Protein AF-0000000072277712 (afdb_homodimer)

Foldseek 3Di:
DQDFWKKKFQFDQVDDQVLVQVLLVVPAAWDGKAFDAQPVPRTGQRMITTHGPDSVCRVVSQVCQAPDFCCVRNVDPNRGNDRTMHMDTDDPLVVLVVSLVRTDYPDPVSSVVSVVVNVVVVVVVVVVVVVVVVVVVVVVPVPPPDPPPDPPPPPPDPDDDDDDDDDDDDDDDDDDYDDDDDDDDDD/DDDFWKKKFQFDQVDDQVLVQVLLVVPAAWDGKAFDAQPPPRTGFRMITTHGPDSVCRVVSQCCQAPPFCCVRNVDPNRGNDRTMHMDTDDPLVVLVVSLVRTDYPDPVSSVVSVVVNVVVVVVVVVVVVVVVVVVVVVVVVPPPDPPDDPPDDDPPDDDDDDCPDDDDDDPPPPDDDDDPDPDDDD

pLDDT: mean 70.77, std 30.03, range [16.58, 98.62]

Organism: Entamoeba histolytica (strain ATCC 30459 / HM-1:IMSS / ABRM) (NCBI:txid294381)

Solvent-accessible surface area (backbone atoms only — not comparable to full-atom values): 22385 Å² total; per-residue (Å²): 129,88,70,56,47,27,35,36,33,33,35,18,47,84,65,50,45,68,59,54,44,57,49,49,48,76,78,43,64,66,70,47,55,46,64,41,54,36,87,89,78,64,44,44,17,19,30,32,39,31,24,51,71,54,70,86,48,49,66,61,48,34,52,50,41,55,68,38,56,34,58,78,62,67,66,43,65,56,49,32,39,46,78,39,41,46,53,44,75,47,47,77,67,50,46,52,52,48,44,60,72,54,39,41,64,92,42,72,67,56,50,50,50,42,53,51,53,53,48,52,58,50,45,54,51,44,48,48,49,48,50,53,48,49,54,52,51,52,62,63,59,63,70,65,66,72,78,73,69,75,80,73,76,78,78,76,78,74,82,81,79,84,77,89,80,90,80,80,79,92,80,86,89,72,93,79,91,84,90,85,94,85,83,79,85,87,132,131,87,70,57,48,28,34,37,33,33,36,16,49,84,64,49,46,68,58,53,43,57,50,48,48,76,76,44,63,65,72,47,57,47,64,40,52,36,87,88,78,64,44,43,16,18,30,34,38,32,25,51,70,55,69,86,48,49,65,62,49,34,52,50,40,55,66,40,55,35,59,80,62,66,66,46,65,55,50,32,38,45,77,40,41,46,53,45,74,46,46,78,66,49,47,51,53,48,42,59,74,54,40,42,64,94,42,71,67,56,49,49,51,43,52,52,55,53,48,52,58,49,46,52,49,47,48,49,48,49,48,52,49,50,53,51,54,54,60,61,59,61,66,65,64,69,73,73,67,77,84,70,79,78,80,76,77,74,84,83,76,86,70,87,74,76,89,77,87,82,79,78,79,64,91,72,90,74,88,77,84,83,82,87,69,98,123

InterPro domains:
  IPR000504 RNA recognition motif domain [PF00076] (6-68)
  IPR000504 RNA recognition motif domain [PS50102] (4-72)
  IPR000504 RNA recognition motif domain [SM00360] (5-78)
  IPR012677 Nucleotide-binding alpha-beta plait domain superfamily [G3DSA:3.30.70.330] (2-84)
  IPR035979 RNA-binding domain superfamily [SSF54928] (5-71)

Structure (mmCIF, N/CA/C/O backbone):
data_AF-0000000072277712-model_v1
#
loop_
_entity.id
_entity.type
_entity.pdbx_description
1 polymer 'RNA recognition motif domain containing protein'
#
loop_
_atom_site.group_PDB
_atom_site.id
_atom_site.type_symbol
_atom_site.label_atom_id
_atom_site.label_alt_id
_atom_site.label_comp_id
_atom_site.label_asym_id
_atom_site.label_entity_id
_atom_site.label_seq_id
_atom_site.pdbx_PDB_ins_code
_atom_site.Cartn_x
_atom_site.Cartn_y
_atom_site.Cartn_z
_atom_site.occupancy
_atom_site.B_iso_or_equiv
_atom_site.auth_seq_id
_atom_site.auth_comp_id
_atom_site.auth_asym_id
_atom_site.auth_atom_id
_atom_site.pdbx_PDB_model_num
ATOM 1 N N . MET A 1 1 ? -3.865 -18.984 -24.266 1 61.47 1 MET A N 1
ATOM 2 C CA . MET A 1 1 ? -2.99 -18.109 -23.484 1 61.47 1 MET A CA 1
ATOM 3 C C . MET A 1 1 ? -2.717 -18.703 -22.109 1 61.47 1 MET A C 1
ATOM 5 O O . MET A 1 1 ? -3.619 -19.25 -21.484 1 61.47 1 MET A O 1
ATOM 9 N N . ILE A 1 2 ? -1.438 -19.062 -21.797 1 85.62 2 ILE A N 1
ATOM 10 C CA . ILE A 1 2 ? -1.101 -19.766 -20.578 1 85.62 2 ILE A CA 1
ATOM 11 C C . ILE A 1 2 ? -1.473 -18.906 -19.359 1 85.62 2 ILE A C 1
ATOM 13 O O . ILE A 1 2 ? -1.08 -17.75 -19.281 1 85.62 2 ILE A O 1
ATOM 17 N N . GLU A 1 3 ? -2.375 -19.438 -18.547 1 89.5 3 GLU A N 1
ATOM 18 C CA . GLU A 1 3 ? -2.852 -18.703 -17.375 1 89.5 3 GLU A CA 1
ATOM 19 C C . GLU A 1 3 ? -1.718 -18.453 -16.391 1 89.5 3 GLU A C 1
ATOM 21 O O . GLU A 1 3 ? -0.836 -19.297 -16.219 1 89.5 3 GLU A O 1
ATOM 26 N N . PRO A 1 4 ? -1.698 -17.312 -15.805 1 96.25 4 PRO A N 1
ATOM 27 C CA . PRO A 1 4 ? -0.686 -17.062 -14.773 1 96.25 4 PRO A CA 1
ATOM 28 C C . PRO A 1 4 ? -0.721 -18.094 -13.648 1 96.25 4 PRO A C 1
ATOM 30 O O . PRO A 1 4 ? -1.723 -18.797 -13.477 1 96.25 4 PRO A O 1
ATOM 33 N N . THR A 1 5 ? 0.416 -18.188 -12.977 1 98.12 5 THR A N 1
ATOM 34 C CA . THR A 1 5 ? 0.535 -19.188 -11.93 1 98.12 5 THR A CA 1
ATOM 35 C C . THR A 1 5 ? 0.287 -18.578 -10.555 1 98.12 5 THR A C 1
ATOM 37 O O . THR A 1 5 ? -0.396 -19.172 -9.719 1 98.12 5 THR A O 1
ATOM 40 N N . LEU A 1 6 ? 0.847 -17.438 -10.297 1 98.19 6 LEU A N 1
ATOM 41 C CA . LEU A 1 6 ? 0.707 -16.797 -8.992 1 98.19 6 LEU A CA 1
ATOM 42 C C . LEU A 1 6 ? 0.665 -15.273 -9.148 1 98.19 6 LEU A C 1
ATOM 44 O O . LEU A 1 6 ? 0.993 -14.75 -10.211 1 98.19 6 LEU A O 1
ATOM 48 N N . ILE A 1 7 ? 0.183 -14.586 -8.148 1 98.19 7 ILE A N 1
ATOM 49 C CA . ILE A 1 7 ? 0.218 -13.133 -8.047 1 98.19 7 ILE A CA 1
ATOM 50 C C . ILE A 1 7 ? 1.08 -12.727 -6.852 1 98.19 7 ILE A C 1
ATOM 52 O O . ILE A 1 7 ? 1.03 -13.359 -5.797 1 98.19 7 ILE A O 1
ATOM 56 N N . ILE A 1 8 ? 1.889 -11.742 -7.094 1 97.19 8 ILE A N 1
ATOM 57 C CA . ILE A 1 8 ? 2.844 -11.258 -6.105 1 97.19 8 ILE A CA 1
ATOM 58 C C . ILE A 1 8 ? 2.756 -9.742 -6 1 97.19 8 ILE A C 1
ATOM 60 O O . ILE A 1 8 ? 2.27 -9.078 -6.918 1 97.19 8 ILE A O 1
ATOM 64 N N . GLY A 1 9 ? 3.191 -9.25 -4.77 1 95.44 9 GLY A N 1
ATOM 65 C CA . GLY A 1 9 ? 3.09 -7.809 -4.656 1 95.44 9 GLY A CA 1
ATOM 66 C C . GLY A 1 9 ? 3.965 -7.23 -3.561 1 95.44 9 GLY A C 1
ATOM 67 O O . GLY A 1 9 ? 4.852 -7.914 -3.045 1 95.44 9 GLY A O 1
ATOM 68 N N . THR A 1 10 ? 3.725 -5.914 -3.371 1 93.94 10 THR A N 1
ATOM 69 C CA . THR A 1 10 ? 4.336 -5.039 -2.375 1 93.94 10 THR A CA 1
ATOM 70 C C . THR A 1 10 ? 5.602 -4.391 -2.932 1 93.94 10 THR A C 1
ATOM 72 O O . THR A 1 10 ? 6.441 -3.908 -2.17 1 93.94 10 THR A O 1
ATOM 75 N N . PHE A 1 11 ? 5.742 -4.398 -4.234 1 95.44 11 PHE A N 1
ATOM 76 C CA . PHE A 1 11 ? 6.887 -3.744 -4.863 1 95.44 11 PHE A CA 1
ATOM 77 C C . PHE A 1 11 ? 6.672 -2.238 -4.938 1 95.44 11 PHE A C 1
ATOM 79 O O . PHE A 1 11 ? 5.547 -1.775 -5.141 1 95.44 11 PHE A O 1
ATOM 86 N N . ASN A 1 12 ? 7.727 -1.553 -4.781 1 95.38 12 ASN A N 1
ATOM 87 C CA . ASN A 1 12 ? 7.621 -0.114 -5.004 1 95.38 12 ASN A CA 1
ATOM 88 C C . ASN A 1 12 ? 7.258 0.205 -6.449 1 95.38 12 ASN A C 1
ATOM 90 O O . ASN A 1 12 ? 7.508 -0.599 -7.352 1 95.38 12 ASN A O 1
ATOM 94 N N . TYR A 1 13 ? 6.727 1.366 -6.68 1 92.69 13 TYR A N 1
ATOM 95 C CA . TYR A 1 13 ? 6.109 1.735 -7.949 1 92.69 13 TYR A CA 1
ATOM 96 C C . TYR A 1 13 ? 7.148 1.784 -9.062 1 92.69 13 TYR A C 1
ATOM 98 O O . TYR A 1 13 ? 6.812 1.657 -10.242 1 92.69 13 TYR A O 1
ATOM 106 N N . TYR A 1 14 ? 8.375 1.91 -8.797 1 93.38 14 TYR A N 1
ATOM 107 C CA . TYR A 1 14 ? 9.383 2.102 -9.836 1 93.38 14 TYR A CA 1
ATOM 108 C C . TYR A 1 14 ? 10.039 0.777 -10.203 1 93.38 14 TYR A C 1
ATOM 110 O O . TYR A 1 14 ? 10.867 0.722 -11.117 1 93.38 14 TYR A O 1
ATOM 118 N N . VAL A 1 15 ? 9.75 -0.329 -9.438 1 95.38 15 VAL A N 1
ATOM 119 C CA . VAL A 1 15 ? 10.305 -1.644 -9.742 1 95.38 15 VAL A CA 1
ATOM 120 C C . VAL A 1 15 ? 9.711 -2.17 -11.047 1 95.38 15 VAL A C 1
ATOM 122 O O . VAL A 1 15 ? 8.492 -2.113 -11.242 1 95.38 15 VAL A O 1
ATOM 125 N N . LYS A 1 16 ? 10.516 -2.734 -11.945 1 96.19 16 LYS A N 1
ATOM 126 C CA . LYS A 1 16 ? 10.086 -3.184 -13.266 1 96.19 16 LYS A CA 1
ATOM 127 C C . LYS A 1 16 ? 9.898 -4.699 -13.297 1 96.19 16 LYS A C 1
ATOM 129 O O . LYS A 1 16 ? 10.414 -5.41 -12.438 1 96.19 16 LYS A O 1
ATOM 134 N N . ASP A 1 17 ? 9.211 -5.121 -14.367 1 97.56 17 ASP A N 1
ATOM 135 C CA . ASP A 1 17 ? 8.945 -6.547 -14.547 1 97.56 17 ASP A CA 1
ATOM 136 C C . ASP A 1 17 ? 10.25 -7.336 -14.641 1 97.56 17 ASP A C 1
ATOM 138 O O . ASP A 1 17 ? 10.359 -8.438 -14.102 1 97.56 17 ASP A O 1
ATOM 142 N N . THR A 1 18 ? 11.258 -6.762 -15.281 1 97.25 18 THR A N 1
ATOM 143 C CA . THR A 1 18 ? 12.531 -7.441 -15.5 1 97.25 18 THR A CA 1
ATOM 144 C C . THR A 1 18 ? 13.234 -7.699 -14.172 1 97.25 18 THR A C 1
ATOM 146 O O . THR A 1 18 ? 13.859 -8.75 -13.977 1 97.25 18 THR A O 1
ATOM 149 N N . GLU A 1 19 ? 13.133 -6.77 -13.227 1 95.56 19 GLU A N 1
ATOM 150 C CA . GLU A 1 19 ? 13.75 -6.93 -11.914 1 95.56 19 GLU A CA 1
ATOM 151 C C . GLU A 1 19 ? 13.062 -8.031 -11.117 1 95.56 19 GLU A C 1
ATOM 153 O O . GLU A 1 19 ? 13.727 -8.836 -10.461 1 95.56 19 GLU A O 1
ATOM 158 N N . ILE A 1 20 ? 11.734 -8.094 -11.234 1 96.5 20 ILE A N 1
ATOM 159 C CA . ILE A 1 20 ? 10.977 -9.133 -10.539 1 96.5 20 ILE A CA 1
ATOM 160 C C . ILE A 1 20 ? 11.312 -10.492 -11.133 1 96.5 20 ILE A C 1
ATOM 162 O O . ILE A 1 20 ? 11.516 -11.461 -10.398 1 96.5 20 ILE A O 1
ATOM 166 N N . LYS A 1 21 ? 11.398 -10.555 -12.461 1 97.44 21 LYS A N 1
ATOM 167 C CA . LYS A 1 21 ? 11.75 -11.805 -13.125 1 97.44 21 LYS A CA 1
ATOM 168 C C . LYS A 1 21 ? 13.125 -12.297 -12.688 1 97.44 21 LYS A C 1
ATOM 170 O O . LYS A 1 21 ? 13.32 -13.484 -12.438 1 97.44 21 LYS A O 1
ATOM 175 N N . ASP A 1 22 ? 14.094 -11.383 -12.609 1 95.12 22 ASP A N 1
ATOM 176 C CA . ASP A 1 22 ? 15.445 -11.727 -12.18 1 95.12 22 ASP A CA 1
ATOM 177 C C . ASP A 1 22 ? 15.438 -12.312 -10.766 1 95.12 22 ASP A C 1
ATOM 179 O O . ASP A 1 22 ? 16.141 -13.281 -10.484 1 95.12 22 ASP A O 1
ATOM 183 N N . ILE A 1 23 ? 14.656 -11.766 -9.883 1 92.56 23 ILE A N 1
ATOM 184 C CA . ILE A 1 23 ? 14.562 -12.219 -8.492 1 92.56 23 ILE A CA 1
ATOM 185 C C . ILE A 1 23 ? 13.977 -13.625 -8.445 1 92.56 23 ILE A C 1
ATOM 187 O O . ILE A 1 23 ? 14.539 -14.516 -7.809 1 92.56 23 ILE A O 1
ATOM 191 N N . ILE A 1 24 ? 12.898 -13.906 -9.172 1 95.88 24 ILE A N 1
ATOM 192 C CA . ILE A 1 24 ? 12.172 -15.164 -9.078 1 95.88 24 ILE A CA 1
ATOM 193 C C . ILE A 1 24 ? 12.938 -16.25 -9.836 1 95.88 24 ILE A C 1
ATOM 195 O O . ILE A 1 24 ? 12.945 -17.422 -9.422 1 95.88 24 ILE A O 1
ATOM 199 N N . SER A 1 25 ? 13.648 -15.875 -10.867 1 96.19 25 SER A N 1
ATOM 200 C CA . SER A 1 25 ? 14.375 -16.828 -11.688 1 96.19 25 SER A CA 1
ATOM 201 C C . SER A 1 25 ? 15.516 -17.484 -10.906 1 96.19 25 SER A C 1
ATOM 203 O O . SER A 1 25 ? 16.047 -18.516 -11.312 1 96.19 25 SER A O 1
ATOM 205 N N . LYS A 1 26 ? 15.945 -16.859 -9.867 1 92.75 26 LYS A N 1
ATOM 206 C CA . LYS A 1 26 ? 16.953 -17.453 -8.984 1 92.75 26 LYS A CA 1
ATOM 207 C C . LYS A 1 26 ? 16.391 -18.672 -8.25 1 92.75 26 LYS A C 1
ATOM 209 O O . LYS A 1 26 ? 17.156 -19.5 -7.742 1 92.75 26 LYS A O 1
ATOM 214 N N . LEU A 1 27 ? 15.086 -18.812 -8.188 1 93.81 27 LEU A N 1
ATOM 215 C CA . LEU A 1 27 ? 14.445 -19.844 -7.391 1 93.81 27 LEU A CA 1
ATOM 216 C C . LEU A 1 27 ? 13.789 -20.891 -8.289 1 93.81 27 LEU A C 1
ATOM 218 O O . LEU A 1 27 ? 13.828 -22.078 -7.984 1 93.81 27 LEU A O 1
ATOM 222 N N . VAL A 1 28 ? 13.156 -20.453 -9.336 1 97.06 28 VAL A N 1
ATOM 223 C CA . VAL A 1 28 ? 12.414 -21.328 -10.234 1 97.06 28 VAL A CA 1
ATOM 224 C C . VAL A 1 28 ? 12.461 -20.781 -11.656 1 97.06 28 VAL A C 1
ATOM 226 O O . VAL A 1 28 ? 12.828 -19.625 -11.867 1 97.06 28 VAL A O 1
ATOM 229 N N . GLU A 1 29 ? 12.086 -21.641 -12.625 1 98 29 GLU A N 1
ATOM 230 C CA . GLU A 1 29 ? 12.031 -21.188 -14.016 1 98 29 GLU A CA 1
ATOM 231 C C . GLU A 1 29 ? 10.766 -20.391 -14.289 1 98 29 GLU A C 1
ATOM 233 O O . GLU A 1 29 ? 9.656 -20.859 -14.016 1 98 29 GLU A O 1
ATOM 238 N N . VAL A 1 30 ? 10.992 -19.203 -14.859 1 98.25 30 VAL A N 1
ATOM 239 C CA . VAL A 1 30 ? 9.898 -18.266 -15.062 1 98.25 30 VAL A CA 1
ATOM 240 C C . VAL A 1 30 ? 9.648 -18.062 -16.562 1 98.25 30 VAL A C 1
ATOM 242 O O . VAL A 1 30 ? 10.586 -17.859 -17.328 1 98.25 30 VAL A O 1
ATOM 245 N N . ILE A 1 31 ? 8.391 -18.125 -16.953 1 98.19 31 ILE A N 1
ATOM 246 C CA . ILE A 1 31 ? 8.016 -17.875 -18.344 1 98.19 31 ILE A CA 1
ATOM 247 C C . ILE A 1 31 ? 7.758 -16.375 -18.531 1 98.19 31 ILE A C 1
ATOM 249 O O . ILE A 1 31 ? 8.328 -15.766 -19.438 1 98.19 31 ILE A O 1
ATOM 253 N N . SER A 1 32 ? 6.941 -15.75 -17.625 1 98.19 32 SER A N 1
ATOM 254 C CA . SER A 1 32 ? 6.633 -14.336 -17.797 1 98.19 32 SER A CA 1
ATOM 255 C C . SER A 1 32 ? 6.281 -13.672 -16.469 1 98.19 32 SER A C 1
ATOM 257 O O . SER A 1 32 ? 5.891 -14.352 -15.516 1 98.19 32 SER A O 1
ATOM 259 N N . VAL A 1 33 ? 6.555 -12.445 -16.406 1 98.44 33 VAL A N 1
ATOM 260 C CA . VAL A 1 33 ? 6.117 -11.547 -15.336 1 98.44 33 VAL A CA 1
ATOM 261 C C . VAL A 1 33 ? 5.387 -10.352 -15.938 1 98.44 33 VAL A C 1
ATOM 263 O O . VAL A 1 33 ? 5.891 -9.711 -16.859 1 98.44 33 VAL A O 1
ATOM 266 N N . ASP A 1 34 ? 4.148 -10.109 -15.414 1 98.38 34 ASP A N 1
ATOM 267 C CA . ASP A 1 34 ? 3.346 -8.992 -15.898 1 98.38 34 ASP A CA 1
ATOM 268 C C . ASP A 1 34 ? 2.916 -8.078 -14.75 1 98.38 34 ASP A C 1
ATOM 270 O O . ASP A 1 34 ? 2.051 -8.445 -13.953 1 98.38 34 ASP A O 1
ATOM 274 N N . ILE A 1 35 ? 3.527 -6.898 -14.68 1 98.19 35 ILE A N 1
ATOM 275 C CA . ILE A 1 35 ? 3.158 -5.934 -13.648 1 98.19 35 ILE A CA 1
ATOM 276 C C . ILE A 1 35 ? 1.821 -5.289 -14 1 98.19 35 ILE A C 1
ATOM 278 O O . ILE A 1 35 ? 1.591 -4.914 -15.156 1 98.19 35 ILE A O 1
ATOM 282 N N . LYS A 1 36 ? 1.006 -5.191 -13.008 1 97.38 36 LYS A N 1
ATOM 283 C CA . LYS A 1 36 ? -0.302 -4.57 -13.203 1 97.38 36 LYS A CA 1
ATOM 284 C C . LYS A 1 36 ? -0.225 -3.057 -13.031 1 97.38 36 LYS A C 1
ATOM 286 O O . LYS A 1 36 ? 0.483 -2.561 -12.148 1 97.38 36 LYS A O 1
ATOM 291 N N . THR A 1 37 ? -0.899 -2.402 -13.883 1 96.19 37 THR A N 1
ATOM 292 C CA . THR A 1 37 ? -0.834 -0.945 -13.891 1 96.19 37 THR A CA 1
ATOM 293 C C . THR A 1 37 ? -2.199 -0.341 -13.57 1 96.19 37 THR A C 1
ATOM 295 O O . THR A 1 37 ? -3.232 -0.969 -13.805 1 96.19 37 THR A O 1
ATOM 298 N N . ASP A 1 38 ? -2.104 0.767 -12.992 1 93.19 38 ASP A N 1
ATOM 299 C CA . ASP A 1 38 ? -3.316 1.529 -12.703 1 93.19 38 ASP A CA 1
ATOM 300 C C . ASP A 1 38 ? -4.004 1.97 -13.992 1 93.19 38 ASP A C 1
ATOM 302 O O . ASP A 1 38 ? -3.367 2.561 -14.875 1 93.19 38 ASP A O 1
ATOM 306 N N . VAL A 1 39 ? -5.254 1.777 -14.078 1 85.88 39 VAL A N 1
ATOM 307 C CA . VAL A 1 39 ? -6.008 2.029 -15.305 1 85.88 39 VAL A CA 1
ATOM 308 C C . VAL A 1 39 ? -6.078 3.531 -15.57 1 85.88 39 VAL A C 1
ATOM 310 O O . VAL A 1 39 ? -6.094 3.963 -16.719 1 85.88 39 VAL A O 1
ATOM 313 N N . SER A 1 40 ? -6.078 4.352 -14.562 1 84.62 40 SER A N 1
ATOM 314 C CA . SER A 1 40 ? -6.254 5.793 -14.695 1 84.62 40 SER A CA 1
ATOM 315 C C . SER A 1 40 ? -4.938 6.48 -15.047 1 84.62 40 SER A C 1
ATOM 317 O O . SER A 1 40 ? -4.918 7.426 -15.844 1 84.62 40 SER A O 1
ATOM 319 N N . SER A 1 41 ? -3.779 6.008 -14.539 1 87.62 41 SER A N 1
ATOM 320 C CA . SER A 1 41 ? -2.516 6.727 -14.672 1 87.62 41 SER A CA 1
ATOM 321 C C . SER A 1 41 ? -1.514 5.938 -15.508 1 87.62 41 SER A C 1
ATOM 323 O O . SER A 1 41 ? -0.519 6.492 -15.977 1 87.62 41 SER A O 1
ATOM 325 N N . GLY A 1 42 ? -1.722 4.617 -15.625 1 92.19 42 GLY A N 1
ATOM 326 C CA . GLY A 1 42 ? -0.763 3.768 -16.312 1 92.19 42 GLY A CA 1
ATOM 327 C C . GLY A 1 42 ? 0.445 3.42 -15.469 1 92.19 42 GLY A C 1
ATOM 328 O O . GLY A 1 42 ? 1.349 2.717 -15.922 1 92.19 42 GLY A O 1
ATOM 329 N N . LYS A 1 43 ? 0.505 3.842 -14.328 1 92.38 43 LYS A N 1
ATOM 330 C CA . LYS A 1 43 ? 1.628 3.586 -13.43 1 92.38 43 LYS A CA 1
ATOM 331 C C . LYS A 1 43 ? 1.488 2.227 -12.75 1 92.38 43 LYS A C 1
ATOM 333 O O . LYS A 1 43 ? 0.375 1.723 -12.578 1 92.38 43 LYS A O 1
ATOM 338 N N . SER A 1 44 ? 2.602 1.706 -12.359 1 96.25 44 SER A N 1
ATOM 339 C CA . SER A 1 44 ? 2.615 0.405 -11.703 1 96.25 44 SER A CA 1
ATOM 340 C C . SER A 1 44 ? 1.794 0.429 -10.414 1 96.25 44 SER A C 1
ATOM 342 O O . SER A 1 44 ? 1.887 1.374 -9.633 1 96.25 44 SER A O 1
ATOM 344 N N . LEU A 1 45 ? 1.121 -0.666 -10.133 1 95.81 45 LEU A N 1
ATOM 345 C CA . LEU A 1 45 ? 0.412 -0.867 -8.867 1 95.81 45 LEU A CA 1
ATOM 346 C C . LEU A 1 45 ? 1.288 -1.609 -7.867 1 95.81 45 LEU A C 1
ATOM 348 O O . LEU A 1 45 ? 0.857 -1.885 -6.746 1 95.81 45 LEU A O 1
ATOM 352 N N . GLY A 1 46 ? 2.496 -1.979 -8.227 1 96.56 46 GLY A N 1
ATOM 353 C CA . GLY A 1 46 ? 3.381 -2.734 -7.352 1 96.56 46 GLY A CA 1
ATOM 354 C C . GLY A 1 46 ? 2.971 -4.188 -7.199 1 96.56 46 GLY A C 1
ATOM 355 O O . GLY A 1 46 ? 3.326 -4.84 -6.215 1 96.56 46 GLY A O 1
ATOM 356 N N . VAL A 1 47 ? 2.131 -4.625 -8.047 1 97.69 47 VAL A N 1
ATOM 357 C CA . VAL A 1 47 ? 1.613 -5.988 -8.078 1 97.69 47 VAL A CA 1
ATOM 358 C C . VAL A 1 47 ? 1.879 -6.613 -9.445 1 97.69 47 VAL A C 1
ATOM 360 O O . VAL A 1 47 ? 1.78 -5.938 -10.469 1 97.69 47 VAL A O 1
ATOM 363 N N . ALA A 1 48 ? 2.201 -7.945 -9.438 1 98.44 48 ALA A N 1
ATOM 364 C CA . ALA A 1 48 ? 2.488 -8.602 -10.703 1 98.44 48 ALA A CA 1
ATOM 365 C C . ALA A 1 48 ? 1.924 -10.023 -10.727 1 98.44 48 ALA A C 1
ATOM 367 O O . ALA A 1 48 ? 1.814 -10.672 -9.688 1 98.44 48 ALA A O 1
ATOM 368 N N . VAL A 1 49 ? 1.605 -10.484 -11.938 1 98.56 49 VAL A N 1
ATOM 369 C CA . VAL A 1 49 ? 1.284 -11.891 -12.141 1 98.56 49 VAL A CA 1
ATOM 370 C C . VAL A 1 49 ? 2.471 -12.602 -12.789 1 98.56 49 VAL A C 1
ATOM 372 O O . VAL A 1 49 ? 3.135 -12.047 -13.664 1 98.56 49 VAL A O 1
ATOM 375 N N . VAL A 1 50 ? 2.674 -13.82 -12.289 1 98.56 50 VAL A N 1
ATOM 376 C CA . VAL A 1 50 ? 3.836 -14.594 -12.719 1 98.56 50 VAL A CA 1
ATOM 377 C C . VAL A 1 50 ? 3.381 -15.93 -13.289 1 98.56 50 VAL A C 1
ATOM 379 O O . VAL A 1 50 ? 2.529 -16.609 -12.711 1 98.56 50 VAL A O 1
ATOM 382 N N . THR A 1 51 ? 3.938 -16.25 -14.398 1 98.56 51 THR A N 1
ATOM 383 C CA . THR A 1 51 ? 3.738 -17.562 -15.008 1 98.56 51 THR A CA 1
ATOM 384 C C . THR A 1 51 ? 5.012 -18.406 -14.914 1 98.56 51 THR A C 1
ATOM 386 O O . THR A 1 51 ? 6.059 -18 -15.43 1 98.56 51 THR A O 1
ATOM 389 N N . LEU A 1 52 ? 4.855 -19.562 -14.289 1 98.44 52 LEU A N 1
ATOM 390 C CA . LEU A 1 52 ? 5.984 -20.453 -14.109 1 98.44 52 LEU A CA 1
ATOM 391 C C . LEU A 1 52 ? 6 -21.531 -15.195 1 98.44 52 LEU A C 1
ATOM 393 O O . LEU A 1 52 ? 4.949 -21.922 -15.711 1 98.44 52 LEU A O 1
ATOM 397 N N . LYS A 1 53 ? 7.191 -22 -15.477 1 97.75 53 LYS A N 1
ATOM 398 C CA . LYS A 1 53 ? 7.32 -23.109 -16.422 1 97.75 53 LYS A CA 1
ATOM 399 C C . LYS A 1 53 ? 6.707 -24.391 -15.867 1 97.75 53 LYS A C 1
ATOM 401 O O . LYS A 1 53 ? 6 -25.109 -16.578 1 97.75 53 LYS A O 1
ATOM 406 N N . ASN A 1 54 ? 7.004 -24.703 -14.57 1 97 54 ASN A N 1
ATOM 407 C CA . ASN A 1 54 ? 6.449 -25.859 -13.875 1 97 54 ASN A CA 1
ATOM 408 C C . ASN A 1 54 ? 5.496 -25.438 -12.766 1 97 54 ASN A C 1
ATOM 410 O O . ASN A 1 54 ? 5.93 -24.953 -11.719 1 97 54 ASN A O 1
ATOM 414 N N . LYS A 1 55 ? 4.266 -25.719 -12.883 1 95.44 55 LYS A N 1
ATOM 415 C CA . LYS A 1 55 ? 3.242 -25.312 -11.922 1 95.44 55 LYS A CA 1
ATOM 416 C C . LYS A 1 55 ? 3.488 -25.938 -10.555 1 95.44 55 LYS A C 1
ATOM 418 O O . LYS A 1 55 ? 3.086 -25.375 -9.531 1 95.44 55 LYS A O 1
ATOM 423 N N . SER A 1 56 ? 4.098 -27.078 -10.547 1 96.56 56 SER A N 1
ATOM 424 C CA . SER A 1 56 ? 4.359 -27.797 -9.297 1 96.56 56 SER A CA 1
ATOM 425 C C . SER A 1 56 ? 5.293 -27 -8.391 1 96.56 56 SER A C 1
ATOM 427 O O . SER A 1 56 ? 5.398 -27.281 -7.199 1 96.56 56 SER A O 1
ATOM 429 N N . ASP A 1 57 ? 5.941 -25.984 -8.953 1 97.5 57 ASP A N 1
ATOM 430 C CA . ASP A 1 57 ? 6.875 -25.156 -8.195 1 97.5 57 ASP A CA 1
ATOM 431 C C . ASP A 1 57 ? 6.141 -24.078 -7.402 1 97.5 57 ASP A C 1
ATOM 433 O O . ASP A 1 57 ? 6.727 -23.422 -6.535 1 97.5 57 ASP A O 1
ATOM 437 N N . CYS A 1 58 ? 4.859 -23.875 -7.668 1 97.75 58 CYS A N 1
ATOM 438 C CA . CYS A 1 58 ? 4.09 -22.734 -7.191 1 97.75 58 CYS A CA 1
ATOM 439 C C . CYS A 1 58 ? 4.082 -22.688 -5.668 1 97.75 58 CYS A C 1
ATOM 441 O O . CYS A 1 58 ? 4.473 -21.688 -5.07 1 97.75 58 CYS A O 1
ATOM 443 N N . ASP A 1 59 ? 3.717 -23.781 -5.039 1 96.69 59 ASP A N 1
ATOM 444 C CA . ASP A 1 59 ? 3.57 -23.797 -3.588 1 96.69 59 ASP A CA 1
ATOM 445 C C . ASP A 1 59 ? 4.91 -23.547 -2.898 1 96.69 59 ASP A C 1
ATOM 447 O O . ASP A 1 59 ? 4.984 -22.797 -1.923 1 96.69 59 ASP A O 1
ATOM 451 N N . GLY A 1 60 ? 5.941 -24.203 -3.363 1 95.75 60 GLY A N 1
ATOM 452 C CA . GLY A 1 60 ? 7.27 -24 -2.809 1 95.75 60 GLY A CA 1
ATOM 453 C C . GLY A 1 60 ? 7.762 -22.562 -2.953 1 95.75 60 GLY A C 1
ATOM 454 O O . GLY A 1 60 ? 8.375 -22.016 -2.035 1 95.75 60 GLY A O 1
ATOM 455 N N . LEU A 1 61 ? 7.461 -21.953 -4.094 1 96.25 61 LEU A N 1
ATOM 456 C CA . LEU A 1 61 ? 7.867 -20.578 -4.34 1 96.25 61 LEU A CA 1
ATOM 457 C C . LEU A 1 61 ? 7.145 -19.609 -3.4 1 96.25 61 LEU A C 1
ATOM 459 O O . LEU A 1 61 ? 7.77 -18.734 -2.814 1 96.25 61 LEU A O 1
ATOM 463 N N . ILE A 1 62 ? 5.848 -19.781 -3.238 1 96 62 ILE A N 1
ATOM 464 C CA . ILE A 1 62 ? 5.031 -18.938 -2.385 1 96 62 ILE A CA 1
ATOM 465 C C . ILE A 1 62 ? 5.551 -18.984 -0.951 1 96 62 ILE A C 1
ATOM 467 O O . ILE A 1 62 ? 5.684 -17.953 -0.293 1 96 62 ILE A O 1
ATOM 471 N N . LYS A 1 63 ? 5.836 -20.172 -0.524 1 93.19 63 LYS A N 1
ATOM 472 C CA . LYS A 1 63 ? 6.383 -20.328 0.821 1 93.19 63 LYS A CA 1
ATOM 473 C C . LYS A 1 63 ? 7.715 -19.594 0.963 1 93.19 63 LYS A C 1
ATOM 475 O O . LYS A 1 63 ? 7.945 -18.891 1.951 1 93.19 63 LYS A O 1
ATOM 480 N N . ALA A 1 64 ? 8.586 -19.719 -0.012 1 91.5 64 ALA A N 1
ATOM 481 C CA . ALA A 1 64 ? 9.891 -19.078 0.011 1 91.5 64 ALA A CA 1
ATOM 482 C C . ALA A 1 64 ? 9.742 -17.547 0.035 1 91.5 64 ALA A C 1
ATOM 484 O O . ALA A 1 64 ? 10.469 -16.859 0.752 1 91.5 64 ALA A O 1
ATOM 485 N N . LEU A 1 65 ? 8.797 -16.984 -0.725 1 90.69 65 LEU A N 1
ATOM 486 C CA . LEU A 1 65 ? 8.609 -15.547 -0.846 1 90.69 65 LEU A CA 1
ATOM 487 C C . LEU A 1 65 ? 7.98 -14.977 0.42 1 90.69 65 LEU A C 1
ATOM 489 O O . LEU A 1 65 ? 8.414 -13.93 0.915 1 90.69 65 LEU A O 1
ATOM 493 N N . ASN A 1 66 ? 7.039 -15.633 0.97 1 87.94 66 ASN A N 1
ATOM 494 C CA . ASN A 1 66 ? 6.312 -15.141 2.135 1 87.94 66 ASN A CA 1
ATOM 495 C C . ASN A 1 66 ? 7.16 -15.219 3.4 1 87.94 66 ASN A C 1
ATOM 497 O O . ASN A 1 66 ? 6.957 -14.453 4.34 1 87.94 66 ASN A O 1
ATOM 501 N N . GLU A 1 67 ? 8.109 -16.109 3.395 1 83.75 67 GLU A N 1
ATOM 502 C CA . GLU A 1 67 ? 8.828 -16.375 4.637 1 83.75 67 GLU A CA 1
ATOM 503 C C . GLU A 1 67 ? 10.25 -15.828 4.586 1 83.75 67 GLU A C 1
ATOM 505 O O . GLU A 1 67 ? 10.906 -15.688 5.621 1 83.75 67 GLU A O 1
ATOM 510 N N . SER A 1 68 ? 10.758 -15.578 3.469 1 78.69 68 SER A N 1
ATOM 511 C CA . SER A 1 68 ? 12.133 -15.117 3.35 1 78.69 68 SER A CA 1
ATOM 512 C C . SER A 1 68 ? 12.242 -13.617 3.602 1 78.69 68 SER A C 1
ATOM 514 O O . SER A 1 68 ? 11.422 -12.844 3.102 1 78.69 68 SER A O 1
ATOM 516 N N . PRO A 1 69 ? 13.258 -13.289 4.418 1 75.94 69 PRO A N 1
ATOM 517 C CA . PRO A 1 69 ? 13.484 -11.852 4.586 1 75.94 69 PRO A CA 1
ATOM 518 C C . PRO A 1 69 ? 13.789 -11.148 3.266 1 75.94 69 PRO A C 1
ATOM 520 O O . PRO A 1 69 ? 14.43 -11.734 2.383 1 75.94 69 PRO A O 1
ATOM 523 N N . VAL A 1 70 ? 13.344 -9.961 3.117 1 71.69 70 VAL A N 1
ATOM 524 C CA . VAL A 1 70 ? 13.477 -9.117 1.933 1 71.69 70 VAL A CA 1
ATOM 525 C C . VAL A 1 70 ? 14.938 -9.055 1.503 1 71.69 70 VAL A C 1
ATOM 527 O O . VAL A 1 70 ? 15.242 -9.125 0.31 1 71.69 70 VAL A O 1
ATOM 530 N N . GLU A 1 71 ? 15.742 -8.875 2.469 1 74.38 71 GLU A N 1
ATOM 531 C CA . GLU A 1 71 ? 17.172 -8.711 2.205 1 74.38 71 GLU A CA 1
ATOM 532 C C . GLU A 1 71 ? 17.734 -9.922 1.454 1 74.38 71 GLU A C 1
ATOM 534 O O . GLU A 1 71 ? 18.594 -9.773 0.592 1 74.38 71 GLU A O 1
ATOM 539 N N . ASP A 1 72 ? 17.188 -11.016 1.691 1 76.19 72 ASP A N 1
ATOM 540 C CA . ASP A 1 72 ? 17.703 -12.242 1.082 1 76.19 72 ASP A CA 1
ATOM 541 C C . ASP A 1 72 ? 17.188 -12.391 -0.351 1 76.19 72 ASP A C 1
ATOM 543 O O . ASP A 1 72 ? 17.875 -12.961 -1.201 1 76.19 72 ASP A O 1
ATOM 547 N N . LEU A 1 73 ? 16.062 -11.828 -0.548 1 77.62 73 LEU A N 1
ATOM 548 C CA . LEU A 1 73 ? 15.453 -12.055 -1.853 1 77.62 73 LEU A CA 1
ATOM 549 C C . LEU A 1 73 ? 15.75 -10.898 -2.801 1 77.62 73 LEU A C 1
ATOM 551 O O . LEU A 1 73 ? 16.078 -11.117 -3.971 1 77.62 73 LEU A O 1
ATOM 555 N N . ILE A 1 74 ? 15.648 -9.727 -2.312 1 80.19 74 ILE A N 1
ATOM 556 C CA . ILE A 1 74 ? 15.695 -8.578 -3.211 1 80.19 74 ILE A CA 1
ATOM 557 C C . ILE A 1 74 ? 16.969 -7.777 -2.959 1 80.19 74 ILE A C 1
ATOM 559 O O . ILE A 1 74 ? 17.438 -7.066 -3.846 1 80.19 74 ILE A O 1
ATOM 563 N N . GLY A 1 75 ? 17.656 -7.992 -1.859 1 77.56 75 GLY A N 1
ATOM 564 C CA . GLY A 1 75 ? 18.891 -7.281 -1.536 1 77.56 75 GLY A CA 1
ATOM 565 C C . GLY A 1 75 ? 18.672 -5.816 -1.216 1 77.56 75 GLY A C 1
ATOM 566 O O . GLY A 1 75 ? 19.578 -5.137 -0.74 1 77.56 75 GLY A O 1
ATOM 567 N N . ASP A 1 76 ? 17.625 -5.242 -1.627 1 86.81 76 ASP A N 1
ATOM 568 C CA . ASP A 1 76 ? 17.328 -3.83 -1.403 1 86.81 76 ASP A CA 1
ATOM 569 C C . ASP A 1 76 ? 15.93 -3.645 -0.819 1 86.81 76 ASP A C 1
ATOM 571 O O . ASP A 1 76 ? 14.93 -3.812 -1.521 1 86.81 76 ASP A O 1
ATOM 575 N N . LYS A 1 77 ? 15.891 -3.225 0.4 1 84 77 LYS A N 1
ATOM 576 C CA . LYS A 1 77 ? 14.625 -3.064 1.105 1 84 77 LYS A CA 1
ATOM 577 C C . LYS A 1 77 ? 13.797 -1.937 0.497 1 84 77 LYS A C 1
ATOM 579 O O . LYS A 1 77 ? 12.57 -1.922 0.625 1 84 77 LYS A O 1
ATOM 584 N N . ASP A 1 78 ? 14.406 -1.104 -0.293 1 90.06 78 ASP A N 1
ATOM 585 C CA . ASP A 1 78 ? 13.734 0.069 -0.841 1 90.06 78 ASP A CA 1
ATOM 586 C C . ASP A 1 78 ? 12.828 -0.314 -2.01 1 90.06 78 ASP A C 1
ATOM 588 O O . ASP A 1 78 ? 11.953 0.459 -2.402 1 90.06 78 ASP A O 1
ATOM 592 N N . LYS A 1 79 ? 13.031 -1.462 -2.443 1 93.06 79 LYS A N 1
ATOM 593 C CA . LYS A 1 79 ? 12.273 -1.904 -3.609 1 93.06 79 LYS A CA 1
ATOM 594 C C . LYS A 1 79 ? 10.922 -2.473 -3.199 1 93.06 79 LYS A C 1
ATOM 596 O O . LYS A 1 79 ? 10.086 -2.785 -4.055 1 93.06 79 LYS A O 1
ATOM 601 N N . LEU A 1 80 ? 10.734 -2.555 -1.868 1 93.19 80 LEU A N 1
ATOM 602 C CA . LEU A 1 80 ? 9.484 -3.076 -1.332 1 93.19 80 LEU A CA 1
ATOM 603 C C . LEU A 1 80 ? 8.781 -2.029 -0.474 1 93.19 80 LEU A C 1
ATOM 605 O O . LEU A 1 80 ? 9.438 -1.205 0.167 1 93.19 80 LEU A O 1
ATOM 609 N N . CYS A 1 81 ? 7.508 -2.104 -0.461 1 93.25 81 CYS A N 1
ATOM 610 C CA . CYS A 1 81 ? 6.703 -1.251 0.407 1 93.25 81 CYS A CA 1
ATOM 611 C C . CYS A 1 81 ? 6.191 -2.029 1.613 1 93.25 81 CYS A C 1
ATOM 613 O O . CYS A 1 81 ? 5.207 -1.633 2.242 1 93.25 81 CYS A O 1
ATOM 615 N N . SER A 1 82 ? 6.699 -3.152 1.828 1 89.12 82 SER A N 1
ATOM 616 C CA . SER A 1 82 ? 6.465 -4.012 2.984 1 89.12 82 SER A CA 1
ATOM 617 C C . SER A 1 82 ? 7.711 -4.812 3.338 1 89.12 82 SER A C 1
ATOM 619 O O . SER A 1 82 ? 8.672 -4.848 2.568 1 89.12 82 SER A O 1
ATOM 621 N N . GLU A 1 83 ? 7.68 -5.477 4.488 1 83.94 83 GLU A N 1
ATOM 622 C CA . GLU A 1 83 ? 8.836 -6.227 4.961 1 83.94 83 GLU A CA 1
ATOM 623 C C . GLU A 1 83 ? 9.008 -7.527 4.184 1 83.94 83 GLU A C 1
ATOM 625 O O . GLU A 1 83 ? 10.07 -8.156 4.238 1 83.94 83 GLU A O 1
ATOM 630 N N . LYS A 1 84 ? 7.949 -7.898 3.527 1 84.31 84 LYS A N 1
ATOM 631 C CA . LYS A 1 84 ? 7.988 -9.164 2.799 1 84.31 84 LYS A CA 1
ATOM 632 C C . LYS A 1 84 ? 7.293 -9.039 1.447 1 84.31 84 LYS A C 1
ATOM 634 O O . LYS A 1 84 ? 6.48 -8.133 1.241 1 84.31 84 LYS A O 1
ATOM 639 N N . ILE A 1 85 ? 7.695 -9.93 0.573 1 91 85 ILE A N 1
ATOM 640 C CA . ILE A 1 85 ? 6.906 -10.109 -0.643 1 91 85 ILE A CA 1
ATOM 641 C C . ILE A 1 85 ? 5.68 -10.961 -0.343 1 91 85 ILE A C 1
ATOM 643 O O . ILE A 1 85 ? 5.793 -12.023 0.282 1 91 85 ILE A O 1
ATOM 647 N N . LEU A 1 86 ? 4.578 -10.492 -0.73 1 92 86 LEU A N 1
ATOM 648 C CA . LEU A 1 86 ? 3.35 -11.266 -0.597 1 92 86 LEU A CA 1
ATOM 649 C C . LEU A 1 86 ? 3.029 -12 -1.893 1 92 86 LEU A C 1
ATOM 651 O O . LEU A 1 86 ? 3.188 -11.445 -2.982 1 92 86 LEU A O 1
ATOM 655 N N . ALA A 1 87 ? 2.695 -13.266 -1.746 1 95.62 87 ALA A N 1
ATOM 656 C CA . ALA A 1 87 ? 2.398 -14.102 -2.91 1 95.62 87 ALA A CA 1
ATOM 657 C C . ALA A 1 87 ? 1.247 -15.055 -2.621 1 95.62 87 ALA A C 1
ATOM 659 O O . ALA A 1 87 ? 1.076 -15.508 -1.484 1 95.62 87 ALA A O 1
ATOM 660 N N . GLN A 1 88 ? 0.467 -15.359 -3.621 1 96.19 88 GLN A N 1
ATOM 661 C CA . GLN A 1 88 ? -0.59 -16.359 -3.539 1 96.19 88 GLN A CA 1
ATOM 662 C C . GLN A 1 88 ? -0.903 -16.938 -4.914 1 96.19 88 GLN A C 1
ATOM 664 O O . GLN A 1 88 ? -0.553 -16.359 -5.938 1 96.19 88 GLN A O 1
ATOM 669 N N . PRO A 1 89 ? -1.47 -18.109 -4.953 1 97.56 89 PRO A N 1
ATOM 670 C CA . PRO A 1 89 ? -1.873 -18.641 -6.258 1 97.56 89 PRO A CA 1
ATOM 671 C C . PRO A 1 89 ? -2.807 -17.703 -7.012 1 97.56 89 PRO A C 1
ATOM 673 O O . PRO A 1 89 ? -3.633 -17.016 -6.398 1 97.56 89 PRO A O 1
ATOM 676 N N . TRP A 1 90 ? -2.773 -17.797 -8.32 1 97.5 90 TRP A N 1
ATOM 677 C CA . TRP A 1 90 ? -3.521 -16.828 -9.133 1 97.5 90 TRP A CA 1
ATOM 678 C C . TRP A 1 90 ? -4.852 -17.422 -9.586 1 97.5 90 TRP A C 1
ATOM 680 O O . TRP A 1 90 ? -4.914 -18.594 -9.992 1 97.5 90 TRP A O 1
ATOM 690 N N . THR A 1 91 ? -5.887 -16.766 -9.57 1 95.44 91 THR A N 1
ATOM 691 C CA . THR A 1 91 ? -7.156 -16.875 -10.273 1 95.44 91 THR A CA 1
ATOM 692 C C . THR A 1 91 ? -7.676 -15.484 -10.648 1 95.44 91 THR A C 1
ATOM 694 O O . THR A 1 91 ? -7.148 -14.477 -10.188 1 95.44 91 THR A O 1
ATOM 697 N N . THR A 1 92 ? -8.648 -15.383 -11.445 1 92.19 92 THR A N 1
ATOM 698 C CA . THR A 1 92 ? -9.227 -14.086 -11.805 1 92.19 92 THR A CA 1
ATOM 699 C C . THR A 1 92 ? -9.781 -13.383 -10.57 1 92.19 92 THR A C 1
ATOM 701 O O . THR A 1 92 ? -9.594 -12.172 -10.406 1 92.19 92 THR A O 1
ATOM 704 N N . LYS A 1 93 ? -10.344 -14.141 -9.703 1 90.31 93 LYS A N 1
ATOM 705 C CA . LYS A 1 93 ? -10.922 -13.586 -8.484 1 90.31 93 LYS A CA 1
ATOM 706 C C . LYS A 1 93 ? -9.828 -13.125 -7.52 1 90.31 93 LYS A C 1
ATOM 708 O O . LYS A 1 93 ? -9.922 -12.047 -6.934 1 90.31 93 LYS A O 1
ATOM 713 N N . THR A 1 94 ? -8.844 -13.922 -7.398 1 93.31 94 THR A N 1
ATOM 714 C CA . THR A 1 94 ? -7.785 -13.594 -6.457 1 93.31 94 THR A CA 1
ATOM 715 C C . THR A 1 94 ? -6.969 -12.398 -6.957 1 93.31 94 THR A C 1
ATOM 717 O O . THR A 1 94 ? -6.43 -11.633 -6.16 1 93.31 94 THR A O 1
ATOM 720 N N . GLU A 1 95 ? -6.883 -12.258 -8.211 1 95.75 95 GLU A N 1
ATOM 721 C CA . GLU A 1 95 ? -6.156 -11.125 -8.766 1 95.75 95 GLU A CA 1
ATOM 722 C C . GLU A 1 95 ? -6.82 -9.805 -8.383 1 95.75 95 GLU A C 1
ATOM 724 O O . GLU A 1 95 ? -6.152 -8.883 -7.895 1 95.75 95 GLU A O 1
ATOM 729 N N . LEU A 1 96 ? -8.109 -9.766 -8.586 1 93.88 96 LEU A N 1
ATOM 730 C CA . LEU A 1 96 ? -8.844 -8.547 -8.258 1 93.88 96 LEU A CA 1
ATOM 731 C C . LEU A 1 96 ? -8.727 -8.219 -6.777 1 93.88 96 LEU A C 1
ATOM 733 O O . LEU A 1 96 ? -8.453 -7.074 -6.41 1 93.88 96 LEU A O 1
ATOM 737 N N . GLN A 1 97 ? -8.898 -9.227 -6.02 1 91.5 97 GLN A N 1
ATOM 738 C CA . GLN A 1 97 ? -8.828 -9.047 -4.574 1 91.5 97 GLN A CA 1
ATOM 739 C C . GLN A 1 97 ? -7.438 -8.609 -4.133 1 91.5 97 GLN A C 1
ATOM 741 O O . GLN A 1 97 ? -7.297 -7.715 -3.295 1 91.5 97 GLN A O 1
ATOM 746 N N . PHE A 1 98 ? -6.469 -9.242 -4.648 1 94.69 98 PHE A N 1
ATOM 747 C CA . PHE A 1 98 ? -5.082 -8.961 -4.289 1 94.69 98 PHE A CA 1
ATOM 748 C C . PHE A 1 98 ? -4.699 -7.535 -4.676 1 94.69 98 PHE A C 1
ATOM 750 O O . PHE A 1 98 ? -4.043 -6.832 -3.908 1 94.69 98 PHE A O 1
ATOM 757 N N . ILE A 1 99 ? -5.062 -7.09 -5.781 1 94.75 99 ILE A N 1
ATOM 758 C CA . ILE A 1 99 ? -4.777 -5.738 -6.246 1 94.75 99 ILE A CA 1
ATOM 759 C C . ILE A 1 99 ? -5.5 -4.723 -5.363 1 94.75 99 ILE A C 1
ATOM 761 O O . ILE A 1 99 ? -4.91 -3.723 -4.945 1 94.75 99 ILE A O 1
ATOM 765 N N . TYR A 1 100 ? -6.715 -5.023 -5.074 1 90.69 100 TYR A N 1
ATOM 766 C CA . TYR A 1 100 ? -7.477 -4.125 -4.215 1 90.69 100 TYR A CA 1
ATOM 767 C C . TYR A 1 100 ? -6.793 -3.959 -2.861 1 90.69 100 TYR A C 1
ATOM 769 O O . TYR A 1 100 ? -6.719 -2.848 -2.33 1 90.69 100 TYR A O 1
ATOM 777 N N . GLU A 1 101 ? -6.281 -4.969 -2.41 1 89 101 GLU A N 1
ATOM 778 C CA . GLU A 1 101 ? -5.738 -4.988 -1.056 1 89 101 GLU A CA 1
ATOM 779 C C . GLU A 1 101 ? -4.332 -4.402 -1.017 1 89 101 GLU A C 1
ATOM 781 O O . GLU A 1 101 ? -3.943 -3.771 -0.032 1 89 101 GLU A O 1
ATOM 786 N N . ASN A 1 102 ? -3.559 -4.59 -2.061 1 91.56 102 ASN A N 1
ATOM 787 C CA . ASN A 1 102 ? -2.125 -4.336 -1.949 1 91.56 102 ASN A CA 1
ATOM 788 C C . ASN A 1 102 ? -1.648 -3.344 -3.006 1 91.56 102 ASN A C 1
ATOM 790 O O . ASN A 1 102 ? -0.488 -2.928 -2.996 1 91.56 102 ASN A O 1
ATOM 794 N N . GLY A 1 103 ? -2.496 -2.961 -3.869 1 93.44 103 GLY A N 1
ATOM 795 C CA . GLY A 1 103 ? -2.1 -2.1 -4.973 1 93.44 103 GLY A CA 1
ATOM 796 C C . GLY A 1 103 ? -1.796 -0.677 -4.539 1 93.44 103 GLY A C 1
ATOM 797 O O . GLY A 1 103 ? -2.461 -0.138 -3.652 1 93.44 103 GLY A O 1
ATOM 798 N N . GLN A 1 104 ? -0.788 -0.124 -5.176 1 91.56 104 GLN A N 1
ATOM 799 C CA . GLN A 1 104 ? -0.452 1.285 -5 1 91.56 104 GLN A CA 1
ATOM 800 C C . GLN A 1 104 ? -1.212 2.158 -5.992 1 91.56 104 GLN A C 1
ATOM 802 O O . GLN A 1 104 ? -0.713 2.445 -7.082 1 91.56 104 GLN A O 1
ATOM 807 N N . PHE A 1 105 ? -2.25 2.709 -5.578 1 88.75 105 PHE A N 1
ATOM 808 C CA . PHE A 1 105 ? -3.131 3.443 -6.48 1 88.75 105 PHE A CA 1
ATOM 809 C C . PHE A 1 105 ? -2.729 4.91 -6.555 1 88.75 105 PHE A C 1
ATOM 811 O O . PHE A 1 105 ? -2.35 5.508 -5.543 1 88.75 105 PHE A O 1
ATOM 818 N N . SER A 1 106 ? -2.859 5.477 -7.715 1 82.62 106 SER A N 1
ATOM 819 C CA . SER A 1 106 ? -2.535 6.883 -7.934 1 82.62 106 SER A CA 1
ATOM 820 C C . SER A 1 106 ? -3.652 7.793 -7.441 1 82.62 106 SER A C 1
ATOM 822 O O . SER A 1 106 ? -3.406 8.945 -7.086 1 82.62 106 SER A O 1
ATOM 824 N N . HIS A 1 107 ? -4.867 7.285 -7.496 1 80.69 107 HIS A N 1
ATOM 825 C CA . HIS A 1 107 ? -6.047 8.047 -7.098 1 80.69 107 HIS A CA 1
ATOM 826 C C . HIS A 1 107 ? -7.035 7.172 -6.336 1 80.69 107 HIS A C 1
ATOM 828 O O . HIS A 1 107 ? -7.121 5.969 -6.578 1 80.69 107 HIS A O 1
ATOM 834 N N . THR A 1 108 ? -7.691 7.844 -5.469 1 78 108 THR A N 1
ATOM 835 C CA . THR A 1 108 ? -8.711 7.129 -4.707 1 78 108 THR A CA 1
ATOM 836 C C . THR A 1 108 ? -9.742 6.508 -5.637 1 78 108 THR A C 1
ATOM 838 O O . THR A 1 108 ? -10.258 5.418 -5.363 1 78 108 THR A O 1
ATOM 841 N N . SER A 1 109 ? -9.953 7.191 -6.656 1 83.19 109 SER A N 1
ATOM 842 C CA . SER A 1 109 ? -10.953 6.715 -7.605 1 83.19 109 SER A CA 1
ATOM 843 C C . SER A 1 109 ? -10.547 5.375 -8.211 1 83.19 109 SER A C 1
ATOM 845 O O . SER A 1 109 ? -11.406 4.551 -8.539 1 83.19 109 SER A O 1
ATOM 847 N N . SER A 1 110 ? -9.25 5.133 -8.453 1 87.5 110 SER A N 1
ATOM 848 C CA . SER A 1 110 ? -8.773 3.859 -8.984 1 87.5 110 SER A CA 1
ATOM 849 C C . SER A 1 110 ? -9.062 2.719 -8.008 1 87.5 110 SER A C 1
ATOM 851 O O . SER A 1 110 ? -9.445 1.624 -8.422 1 87.5 110 SER A O 1
ATOM 853 N N . LYS A 1 111 ? -8.836 2.955 -6.77 1 84.69 111 LYS A N 1
ATOM 854 C CA . LYS A 1 111 ? -9.125 1.951 -5.754 1 84.69 111 LYS A CA 1
ATOM 855 C C . LYS A 1 111 ? -10.609 1.607 -5.727 1 84.69 111 LYS A C 1
ATOM 857 O O . LYS A 1 111 ? -10.984 0.439 -5.594 1 84.69 111 LYS A O 1
ATOM 862 N N . GLU A 1 112 ? -11.43 2.656 -5.867 1 85.06 112 GLU A N 1
ATOM 863 C CA . GLU A 1 112 ? -12.875 2.461 -5.887 1 85.06 112 GLU A CA 1
ATOM 864 C C . GLU A 1 112 ? -13.297 1.576 -7.055 1 85.06 112 GLU A C 1
ATOM 866 O O . GLU A 1 112 ? -14.25 0.797 -6.941 1 85.06 112 GLU A O 1
ATOM 871 N N . TYR A 1 113 ? -12.641 1.762 -8.117 1 89.06 113 TYR A N 1
ATOM 872 C CA . TYR A 1 113 ? -12.906 0.913 -9.273 1 89.06 113 TYR A CA 1
ATOM 873 C C . TYR A 1 113 ? -12.797 -0.562 -8.906 1 89.06 113 TYR A C 1
ATOM 875 O O . TYR A 1 113 ? -13.703 -1.351 -9.188 1 89.06 113 TYR A O 1
ATOM 883 N N . TYR A 1 114 ? -11.703 -0.965 -8.289 1 87.81 114 TYR A N 1
ATOM 884 C CA . TYR A 1 114 ? -11.484 -2.363 -7.938 1 87.81 114 TYR A CA 1
ATOM 885 C C . TYR A 1 114 ? -12.469 -2.818 -6.867 1 87.81 114 TYR A C 1
ATOM 887 O O . TYR A 1 114 ? -12.922 -3.967 -6.879 1 87.81 114 TYR A O 1
ATOM 895 N N . ALA A 1 115 ? -12.781 -1.931 -5.98 1 84.25 115 ALA A N 1
ATOM 896 C CA . ALA A 1 115 ? -13.797 -2.25 -4.98 1 84.25 115 ALA A CA 1
ATOM 897 C C . ALA A 1 115 ? -15.133 -2.596 -5.641 1 84.25 115 ALA A C 1
ATOM 899 O O . ALA A 1 115 ? -15.789 -3.566 -5.258 1 84.25 115 ALA A O 1
ATOM 900 N N . ASN A 1 116 ? -15.516 -1.827 -6.594 1 89 116 ASN A N 1
ATOM 901 C CA . ASN A 1 116 ? -16.766 -2.039 -7.316 1 89 116 ASN A CA 1
ATOM 902 C C . ASN A 1 116 ? -16.734 -3.336 -8.125 1 89 116 ASN A C 1
ATOM 904 O O . ASN A 1 116 ? -17.719 -4.062 -8.18 1 89 116 ASN A O 1
ATOM 908 N N . GLU A 1 117 ? -15.602 -3.617 -8.734 1 89.12 117 GLU A N 1
ATOM 909 C CA . GLU A 1 117 ? -15.445 -4.848 -9.508 1 89.12 117 GLU A CA 1
ATOM 910 C C . GLU A 1 117 ? -15.594 -6.078 -8.617 1 89.12 117 GLU A C 1
ATOM 912 O O . GLU A 1 117 ? -16.156 -7.09 -9.031 1 89.12 117 GLU A O 1
ATOM 917 N N . LEU A 1 118 ? -15.07 -6.023 -7.441 1 86.94 118 LEU A N 1
ATOM 918 C CA . LEU A 1 118 ? -15.156 -7.137 -6.504 1 86.94 118 LEU A CA 1
ATOM 919 C C . LEU A 1 118 ? -16.594 -7.363 -6.062 1 86.94 118 LEU A C 1
ATOM 921 O O . LEU A 1 118 ? -17.016 -8.508 -5.875 1 86.94 118 LEU A O 1
ATOM 925 N N . LYS A 1 119 ? -17.328 -6.297 -5.883 1 83.75 119 LYS A N 1
ATOM 926 C CA . LYS A 1 119 ? -18.734 -6.402 -5.48 1 83.75 119 LYS A CA 1
ATOM 927 C C . LYS A 1 119 ? -19.562 -7.047 -6.578 1 83.75 119 LYS A C 1
ATOM 929 O O . LYS A 1 119 ? -20.484 -7.816 -6.289 1 83.75 119 LYS A O 1
ATOM 934 N N . LYS A 1 120 ? -19.328 -6.66 -7.77 1 81.94 120 LYS A N 1
ATOM 935 C CA . LYS A 1 120 ? -20.062 -7.23 -8.891 1 81.94 120 LYS A CA 1
ATOM 936 C C . LYS A 1 120 ? -19.859 -8.74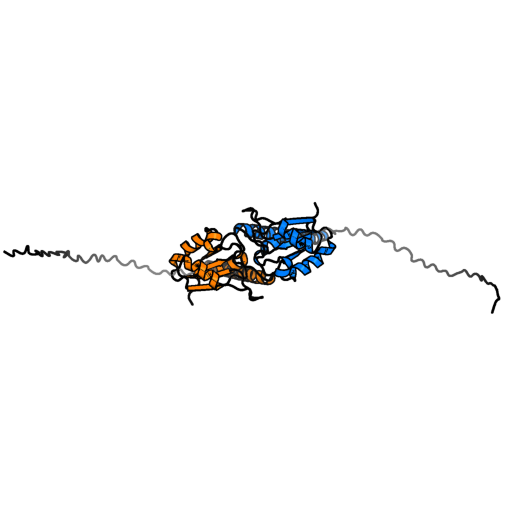2 -8.977 1 81.94 120 LYS A C 1
ATOM 938 O O . LYS A 1 120 ? -20.797 -9.484 -9.289 1 81.94 120 LYS A O 1
ATOM 943 N N . GLY A 1 121 ? -18.641 -9.125 -8.742 1 68 121 GLY A N 1
ATOM 944 C CA . GLY A 1 121 ? -18.344 -10.555 -8.766 1 68 121 GLY A CA 1
ATOM 945 C C . GLY A 1 121 ? -19.031 -11.32 -7.648 1 68 121 GLY A C 1
ATOM 946 O O . GLY A 1 121 ? -19.406 -12.477 -7.828 1 68 121 GLY A O 1
ATOM 947 N N . GLU A 1 122 ? -19.156 -10.664 -6.504 1 66.62 122 GLU A N 1
ATOM 948 C CA . GLU A 1 122 ? -19.859 -11.273 -5.375 1 66.62 122 GLU A CA 1
ATOM 949 C C . GLU A 1 122 ? -21.359 -11.352 -5.637 1 66.62 122 GLU A C 1
ATOM 951 O O . GLU A 1 122 ? -22.016 -12.328 -5.246 1 66.62 122 GLU A O 1
ATOM 956 N N . SER A 1 123 ? -21.906 -10.242 -6.141 1 61.31 123 SER A N 1
ATOM 957 C CA . SER A 1 123 ? -23.344 -10.188 -6.441 1 61.31 123 SER A CA 1
ATOM 958 C C . SER A 1 123 ? -23.719 -11.227 -7.492 1 61.31 123 SER A C 1
ATOM 960 O O . SER A 1 123 ? -24.781 -11.852 -7.398 1 61.31 123 SER A O 1
ATOM 962 N N . ASN A 1 124 ? -22.953 -11.305 -8.445 1 53.59 124 ASN A N 1
ATOM 963 C CA . ASN A 1 124 ? -23.234 -12.328 -9.445 1 53.59 124 ASN A CA 1
ATOM 964 C C . ASN A 1 124 ? -23.203 -13.727 -8.836 1 53.59 124 ASN A C 1
ATOM 966 O O . ASN A 1 124 ? -23.969 -14.602 -9.234 1 53.59 124 ASN A O 1
ATOM 970 N N . ARG A 1 125 ? -22.422 -13.891 -7.809 1 53.34 125 ARG A N 1
ATOM 971 C CA . ARG A 1 125 ? -22.438 -15.164 -7.086 1 53.34 125 ARG A CA 1
ATOM 972 C C . ARG A 1 125 ? -23.719 -15.305 -6.254 1 53.34 125 ARG A C 1
ATOM 974 O O . ARG A 1 125 ? -24.297 -16.391 -6.184 1 53.34 125 ARG A O 1
ATOM 981 N N . ARG A 1 126 ? -24.172 -14.109 -5.629 1 56.22 126 ARG A N 1
ATOM 982 C CA . ARG A 1 126 ? -25.406 -14.148 -4.863 1 56.22 126 ARG A CA 1
ATOM 983 C C . ARG A 1 126 ? -26.609 -14.32 -5.785 1 56.22 126 ARG A C 1
ATOM 985 O O . ARG A 1 126 ? -27.562 -15.031 -5.449 1 56.22 126 ARG A O 1
ATOM 992 N N . GLY A 1 127 ? -26.516 -13.531 -6.812 1 49.84 127 GLY A N 1
ATOM 993 C CA . GLY A 1 127 ? -27.578 -13.719 -7.785 1 49.84 127 GLY A CA 1
ATOM 994 C C . GLY A 1 127 ? -27.672 -15.141 -8.305 1 49.84 127 GLY A C 1
ATOM 995 O O . GLY A 1 127 ? -28.781 -15.68 -8.445 1 49.84 127 GLY A O 1
ATOM 996 N N . ASP A 1 128 ? -26.547 -15.641 -8.547 1 56.34 128 ASP A N 1
ATOM 997 C CA . ASP A 1 128 ? -26.547 -17.031 -8.984 1 56.34 128 ASP A CA 1
ATOM 998 C C . ASP A 1 128 ? -27.031 -17.953 -7.875 1 56.34 128 ASP A C 1
ATOM 1000 O O . ASP A 1 128 ? -27.75 -18.922 -8.133 1 56.34 128 ASP A O 1
ATOM 1004 N N . GLU A 1 129 ? -26.641 -17.516 -6.664 1 57.28 129 GLU A N 1
ATOM 1005 C CA . GLU A 1 129 ? -27.125 -18.281 -5.516 1 57.28 129 GLU A CA 1
ATOM 1006 C C . GLU A 1 129 ? -28.625 -18.094 -5.328 1 57.28 129 GLU A C 1
ATOM 1008 O O . GLU A 1 129 ? -29.344 -19.047 -5.02 1 57.28 129 GLU A O 1
ATOM 1013 N N . ASN A 1 130 ? -29.031 -16.875 -5.488 1 57.41 130 ASN A N 1
ATOM 1014 C CA . ASN A 1 130 ? -30.469 -16.594 -5.414 1 57.41 130 ASN A CA 1
ATOM 1015 C C . ASN A 1 130 ? -31.219 -17.234 -6.574 1 57.41 130 ASN A C 1
ATOM 1017 O O . ASN A 1 130 ? -32.344 -17.719 -6.402 1 57.41 130 ASN A O 1
ATOM 1021 N N . GLU A 1 131 ? -30.672 -17.156 -7.684 1 55.41 131 GLU A N 1
ATOM 1022 C CA . GLU A 1 131 ? -31.281 -17.797 -8.836 1 55.41 131 GLU A CA 1
ATOM 1023 C C . GLU A 1 131 ? -31.312 -19.312 -8.664 1 55.41 131 GLU A C 1
ATOM 1025 O O . GLU A 1 131 ? -32.281 -19.969 -9.016 1 55.41 131 GLU A O 1
ATOM 1030 N N . ARG A 1 132 ? -30.344 -19.906 -8.102 1 54.66 132 ARG A N 1
ATOM 1031 C CA . ARG A 1 132 ? -30.344 -21.328 -7.781 1 54.66 132 ARG A CA 1
ATOM 1032 C C . ARG A 1 132 ? -31.391 -21.656 -6.719 1 54.66 132 ARG A C 1
ATOM 1034 O O . ARG A 1 132 ? -32.062 -22.688 -6.789 1 54.66 132 ARG A O 1
ATOM 1041 N N . LYS A 1 133 ? -31.672 -20.688 -5.852 1 59.78 133 LYS A N 1
ATOM 1042 C CA . LYS A 1 133 ? -32.688 -20.859 -4.824 1 59.78 133 LYS A CA 1
ATOM 1043 C C . LYS A 1 133 ? -34.094 -20.703 -5.418 1 59.78 133 LYS A C 1
ATOM 1045 O O . LYS A 1 133 ? -35.031 -21.422 -5.027 1 59.78 133 LYS A O 1
ATOM 1050 N N . ARG A 1 134 ? -34.188 -19.828 -6.293 1 59.97 134 ARG A N 1
ATOM 1051 C CA . ARG A 1 134 ? -35.5 -19.641 -6.957 1 59.97 134 ARG A CA 1
ATOM 1052 C C . ARG A 1 134 ? -35.812 -20.828 -7.863 1 59.97 134 ARG A C 1
ATOM 1054 O O . ARG A 1 134 ? -36.969 -21.234 -7.977 1 59.97 134 ARG A O 1
ATOM 1061 N N . SER A 1 135 ? -34.812 -21.344 -8.438 1 56.72 135 SER A N 1
ATOM 1062 C CA . SER A 1 135 ? -35.031 -22.516 -9.289 1 56.72 135 SER A CA 1
ATOM 1063 C C . SER A 1 135 ? -35.375 -23.734 -8.469 1 56.72 135 SER A C 1
ATOM 1065 O O . SER A 1 135 ? -36.188 -24.562 -8.906 1 56.72 135 SER A O 1
ATOM 1067 N N . ARG A 1 136 ? -34.875 -23.75 -7.262 1 59.72 136 ARG A N 1
ATOM 1068 C CA . ARG A 1 136 ? -35.219 -24.859 -6.363 1 59.72 136 ARG A CA 1
ATOM 1069 C C . ARG A 1 136 ? -36.625 -24.703 -5.836 1 59.72 136 ARG A C 1
ATOM 1071 O O . ARG A 1 136 ? -37.344 -25.703 -5.617 1 59.72 136 ARG A O 1
ATOM 1078 N N . SER A 1 137 ? -37.031 -23.453 -5.633 1 56.5 137 SER A N 1
ATOM 1079 C CA . SER A 1 137 ? -38.344 -23.172 -5.137 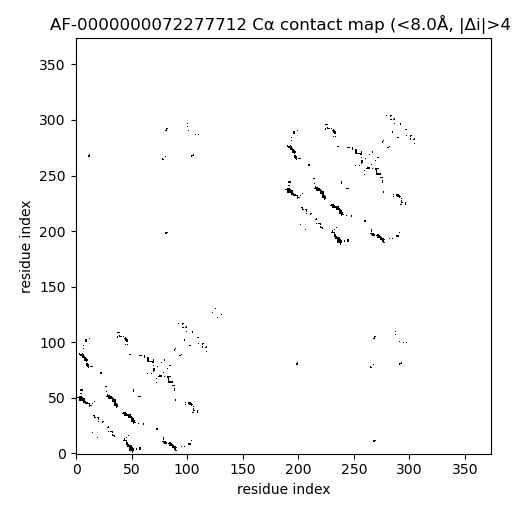1 56.5 137 SER A CA 1
ATOM 1080 C C . SER A 1 137 ? -39.406 -23.438 -6.207 1 56.5 137 SER A C 1
ATOM 1082 O O . SER A 1 137 ? -40.531 -23.859 -5.902 1 56.5 137 SER A O 1
ATOM 1084 N N . ARG A 1 138 ? -39.062 -23.188 -7.426 1 53.78 138 ARG A N 1
ATOM 1085 C CA . ARG A 1 138 ? -40 -23.406 -8.516 1 53.78 138 ARG A CA 1
ATOM 1086 C C . ARG A 1 138 ? -40.188 -24.906 -8.758 1 53.78 138 ARG A C 1
ATOM 1088 O O . ARG A 1 138 ? -41.281 -25.328 -9.18 1 53.78 138 ARG A O 1
ATOM 1095 N N . HIS A 1 139 ? -3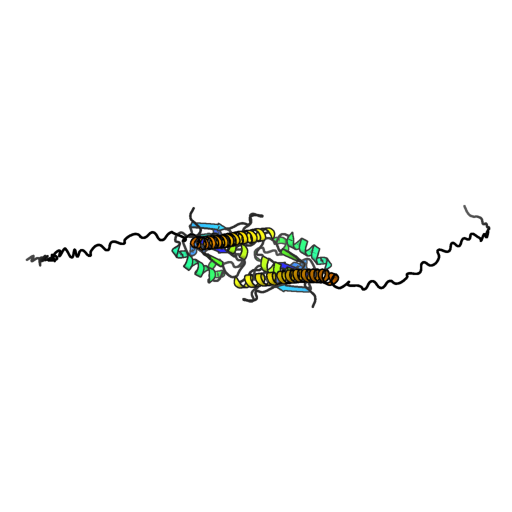9.156 -25.703 -8.492 1 51.66 139 HIS A N 1
ATOM 1096 C CA . HIS A 1 139 ? -39.281 -27.141 -8.672 1 51.66 139 HIS A CA 1
ATOM 1097 C C . HIS A 1 139 ? -40.219 -27.75 -7.613 1 51.66 139 HIS A C 1
ATOM 1099 O O . HIS A 1 139 ? -40.812 -28.812 -7.836 1 51.66 139 HIS A O 1
ATOM 1105 N N . SER A 1 140 ? -40.25 -27.078 -6.434 1 51.53 140 SER A N 1
ATOM 1106 C CA . SER A 1 140 ? -41.062 -27.672 -5.383 1 51.53 140 SER A CA 1
ATOM 1107 C C . SER A 1 140 ? -42.562 -27.406 -5.605 1 51.53 140 SER A C 1
ATOM 1109 O O . SER A 1 140 ? -43.406 -28.125 -5.074 1 51.53 140 SER A O 1
ATOM 1111 N N . ARG A 1 141 ? -42.844 -26.266 -6.316 1 47.91 141 ARG A N 1
ATOM 1112 C CA . ARG A 1 141 ? -44.25 -25.875 -6.371 1 47.91 141 ARG A CA 1
ATOM 1113 C C . ARG A 1 141 ? -44.969 -26.609 -7.5 1 47.91 141 ARG A C 1
ATOM 1115 O O . ARG A 1 141 ? -46.188 -26.562 -7.59 1 47.91 141 ARG A O 1
ATOM 1122 N N . SER A 1 142 ? -44.188 -27.016 -8.484 1 43.75 142 SER A N 1
ATOM 1123 C CA . SER A 1 142 ? -44.906 -27.531 -9.656 1 43.75 142 SER A CA 1
ATOM 1124 C C . SER A 1 142 ? -45.625 -28.844 -9.336 1 43.75 142 SER A C 1
ATOM 1126 O O . SER A 1 142 ? -46.438 -29.312 -10.125 1 43.75 142 SER A O 1
ATOM 1128 N N . HIS A 1 143 ? -45.125 -29.531 -8.336 1 42.94 143 HIS A N 1
ATOM 1129 C CA . HIS A 1 143 ? -45.625 -30.891 -8.344 1 42.94 143 HIS A CA 1
ATOM 1130 C C . HIS A 1 143 ? -47.062 -30.953 -7.793 1 42.94 143 HIS A C 1
ATOM 1132 O O . HIS A 1 143 ? -47.625 -32.031 -7.637 1 42.94 143 HIS A O 1
ATOM 1138 N N . SER A 1 144 ? -47.375 -29.828 -7.172 1 42.16 144 SER A N 1
ATOM 1139 C CA . SER A 1 144 ? -48.5 -30.172 -6.332 1 42.16 144 SER A CA 1
ATOM 1140 C C . SER A 1 144 ? -49.781 -30.328 -7.16 1 42.16 144 SER A C 1
ATOM 1142 O O . SER A 1 144 ? -50.844 -30.578 -6.617 1 42.16 144 SER A O 1
ATOM 1144 N N . ARG A 1 145 ? -49.656 -29.688 -8.32 1 35.31 145 ARG A N 1
ATOM 1145 C CA . ARG A 1 145 ? -51.062 -29.406 -8.68 1 35.31 145 ARG A CA 1
ATOM 1146 C C . ARG A 1 145 ? -51.812 -30.688 -8.977 1 35.31 145 ARG A C 1
ATOM 1148 O O . ARG A 1 145 ? -53 -30.812 -8.609 1 35.31 145 ARG A O 1
ATOM 1155 N N . HIS A 1 146 ? -51.406 -31.281 -10.094 1 36.09 146 HIS A N 1
ATOM 1156 C CA . HIS A 1 146 ? -52.438 -31.703 -11.047 1 36.09 146 HIS A CA 1
ATOM 1157 C C . HIS A 1 146 ? -53.062 -33.031 -10.633 1 36.09 146 HIS A C 1
ATOM 1159 O O . HIS A 1 146 ? -53.875 -33.594 -11.375 1 36.09 146 HIS A O 1
ATOM 1165 N N . PHE A 1 147 ? -52.625 -33.688 -9.539 1 34.47 147 PHE A N 1
ATOM 1166 C CA . PHE A 1 147 ? -52.875 -35.125 -9.594 1 34.47 147 PHE A CA 1
ATOM 1167 C C . PHE A 1 147 ? -54.375 -35.406 -9.578 1 34.47 147 PHE A C 1
ATOM 1169 O O . PHE A 1 147 ? -54.938 -35.719 -8.523 1 34.47 147 PHE A O 1
ATOM 1176 N N . LYS A 1 148 ? -55.188 -34.594 -10.188 1 31.69 148 LYS A N 1
ATOM 1177 C CA . LYS A 1 148 ? -56.5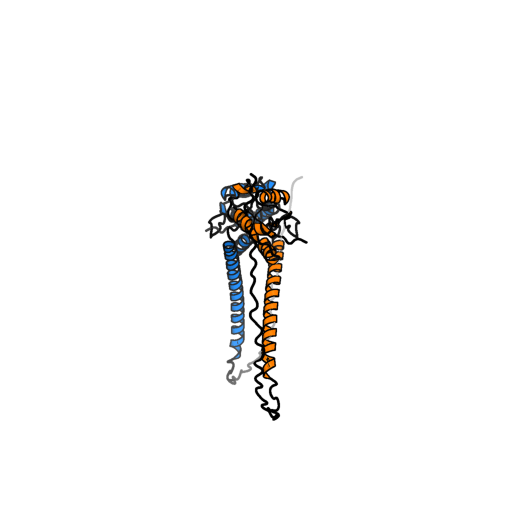94 -35 -10.016 1 31.69 148 LYS A CA 1
ATOM 1178 C C . LYS A 1 148 ? -56.844 -36.344 -10.68 1 31.69 148 LYS A C 1
ATOM 1180 O O . LYS A 1 148 ? -57.094 -36.406 -11.883 1 31.69 148 LYS A O 1
ATOM 1185 N N . GLY A 1 149 ? -55.812 -37.281 -10.547 1 26.25 149 GLY A N 1
ATOM 1186 C CA . GLY A 1 149 ? -55.906 -38.562 -11.273 1 26.25 149 GLY A CA 1
ATOM 1187 C C . GLY A 1 149 ? -57.25 -39.25 -11.039 1 26.25 149 GLY A C 1
ATOM 1188 O O . GLY A 1 149 ? -57.812 -39.188 -9.945 1 26.25 149 GLY A O 1
ATOM 1189 N N . SER A 1 150 ? -58.031 -39.312 -12.094 1 28.77 150 SER A N 1
ATOM 1190 C CA . SER A 1 150 ? -59.25 -40.094 -12.258 1 28.77 150 SER A CA 1
ATOM 1191 C C . SER A 1 150 ? -59.031 -41.562 -11.875 1 28.77 150 SER A C 1
ATOM 1193 O O . SER A 1 150 ? -58 -42.125 -12.242 1 28.77 150 SER A O 1
ATOM 1195 N N . LYS A 1 151 ? -59.469 -41.969 -10.758 1 28.47 151 LYS A N 1
ATOM 1196 C CA . LYS A 1 151 ? -59.375 -43.281 -10.078 1 28.47 151 LYS A CA 1
ATOM 1197 C C . LYS A 1 151 ? -59.844 -44.406 -10.992 1 28.47 151 LYS A C 1
ATOM 1199 O O . LYS A 1 151 ? -61.031 -44.562 -11.227 1 28.47 151 LYS A O 1
ATOM 1204 N N . ARG A 1 152 ? -59.344 -44.469 -12.297 1 23.45 152 ARG A N 1
ATOM 1205 C CA . ARG A 1 152 ? -59.969 -45.625 -12.953 1 23.45 152 ARG A CA 1
ATOM 1206 C C . ARG A 1 152 ? -59.688 -46.906 -12.188 1 23.45 152 ARG A C 1
ATOM 1208 O O . ARG A 1 152 ? -58.625 -47.062 -11.602 1 23.45 152 ARG A O 1
ATOM 1215 N N . HIS A 1 153 ? -60.656 -47.75 -11.867 1 24.48 153 HIS A N 1
ATOM 1216 C CA . HIS A 1 153 ? -60.906 -48.969 -11.125 1 24.48 153 HIS A CA 1
ATOM 1217 C C . HIS A 1 153 ? -60.094 -50.125 -11.703 1 24.48 153 HIS A C 1
ATOM 1219 O O . HIS A 1 153 ? -60.25 -51.281 -11.258 1 24.48 153 HIS A O 1
ATOM 1225 N N . HIS A 1 154 ? -58.875 -49.875 -12.242 1 21.56 154 HIS A N 1
ATOM 1226 C CA . HIS A 1 154 ? -58.438 -51.094 -12.93 1 21.56 154 HIS A CA 1
ATOM 1227 C C . HIS A 1 154 ? -58.312 -52.25 -11.961 1 21.56 154 HIS A C 1
ATOM 1229 O O . HIS A 1 154 ? -57.812 -52.094 -10.844 1 21.56 154 HIS A O 1
ATOM 1235 N N . SER A 1 155 ? -59.031 -53.344 -12.281 1 22.78 155 SER A N 1
ATOM 1236 C CA . SER A 1 155 ? -59.25 -54.688 -11.766 1 22.78 155 SER A CA 1
ATOM 1237 C C . SER A 1 155 ? -57.969 -55.5 -11.742 1 22.78 155 SER A C 1
ATOM 1239 O O . SER A 1 155 ? -57.406 -55.812 -12.789 1 22.78 155 SER A O 1
ATOM 1241 N N . ARG A 1 156 ? -57 -55.062 -10.977 1 21.97 156 ARG A N 1
ATOM 1242 C CA . ARG A 1 156 ? -55.719 -55.75 -10.844 1 21.97 156 ARG A CA 1
ATOM 1243 C C . ARG A 1 156 ? -55.906 -57.219 -10.477 1 21.97 156 ARG A C 1
ATOM 1245 O O . ARG A 1 156 ? -56.469 -57.531 -9.414 1 21.97 156 ARG A O 1
ATOM 1252 N N . SER A 1 157 ? -56.094 -58.031 -11.617 1 21.25 157 SER A N 1
ATOM 1253 C CA . SER A 1 157 ? -56.188 -59.469 -11.453 1 21.25 157 SER A CA 1
ATOM 1254 C C . SER A 1 157 ? -55 -60 -10.641 1 21.25 157 SER A C 1
ATOM 1256 O O . SER A 1 157 ? -53.875 -59.531 -10.797 1 21.25 157 SER A O 1
ATOM 1258 N N . ARG A 1 158 ? -55.219 -60.781 -9.578 1 20.62 158 ARG A N 1
ATOM 1259 C CA . ARG A 1 158 ? -54.562 -61.438 -8.445 1 20.62 158 ARG A CA 1
ATOM 1260 C C . ARG A 1 158 ? -53.656 -62.531 -8.922 1 20.62 158 ARG A C 1
ATOM 1262 O O . ARG A 1 158 ? -53.094 -63.312 -8.109 1 20.62 158 ARG A O 1
ATOM 1269 N N . SER A 1 159 ? -53.375 -62.719 -10.289 1 19.47 159 SER A N 1
ATOM 1270 C CA . SER A 1 159 ? -53.094 -64.125 -10.344 1 19.47 159 SER A CA 1
ATOM 1271 C C . SER A 1 159 ? -51.969 -64.562 -9.375 1 19.47 159 SER A C 1
ATOM 1273 O O . SER A 1 159 ? -51.188 -63.688 -8.945 1 19.47 159 SER A O 1
ATOM 1275 N N . ARG A 1 160 ? -51.688 -66 -9.422 1 18.78 160 ARG A N 1
ATOM 1276 C CA . ARG A 1 160 ? -51.344 -67.188 -8.703 1 18.78 160 ARG A CA 1
ATOM 1277 C C . ARG A 1 160 ? -49.844 -67.312 -8.453 1 18.78 160 ARG A C 1
ATOM 1279 O O . ARG A 1 160 ? -49.031 -66.938 -9.297 1 18.78 160 ARG A O 1
ATOM 1286 N N . ARG A 1 161 ? -49.438 -67.562 -7.242 1 19.73 161 ARG A N 1
ATOM 1287 C CA . ARG A 1 1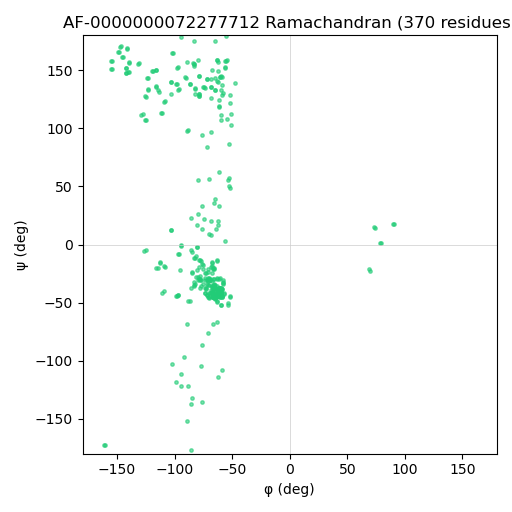61 ? -48.312 -67.812 -6.344 1 19.73 161 ARG A CA 1
ATOM 1288 C C . ARG A 1 161 ? -47.469 -69 -6.816 1 19.73 161 ARG A C 1
ATOM 1290 O O . ARG A 1 161 ? -46.5 -69.375 -6.152 1 19.73 161 ARG A O 1
ATOM 1297 N N . GLU A 1 162 ? -47.75 -69.688 -8.031 1 19.23 162 GLU A N 1
ATOM 1298 C CA . GLU A 1 162 ? -47.375 -71.062 -7.781 1 19.23 162 GLU A CA 1
ATOM 1299 C C . GLU A 1 162 ? -45.938 -71.125 -7.289 1 19.23 162 GLU A C 1
ATOM 1301 O O . GLU A 1 162 ? -45.094 -70.25 -7.609 1 19.23 162 GLU A O 1
ATOM 1306 N N . ARG A 1 163 ? -45.562 -72.312 -6.559 1 19.08 163 ARG A N 1
ATOM 1307 C CA . ARG A 1 163 ? -44.844 -73.062 -5.543 1 19.08 163 ARG A CA 1
ATOM 1308 C C . ARG A 1 163 ? -43.438 -73.5 -6.047 1 19.08 163 ARG A C 1
ATOM 1310 O O . ARG A 1 163 ? -42.5 -73.562 -5.262 1 19.08 163 ARG A O 1
ATOM 1317 N N . ARG A 1 164 ? -43.344 -73.875 -7.398 1 18.42 164 ARG A N 1
ATOM 1318 C CA . ARG A 1 164 ? -42.719 -75.188 -7.445 1 18.42 164 ARG A CA 1
ATOM 1319 C C . ARG A 1 164 ? -41.312 -75.188 -6.891 1 18.42 164 ARG A C 1
ATOM 1321 O O . ARG A 1 164 ? -40.656 -74.125 -6.926 1 18.42 164 ARG A O 1
ATOM 1328 N N . ARG A 1 165 ? -40.875 -76.438 -6.461 1 17.98 165 ARG A N 1
ATOM 1329 C CA . ARG A 1 165 ? -40.094 -77.312 -5.582 1 17.98 165 ARG A CA 1
ATOM 1330 C C . ARG A 1 165 ? -38.625 -77.312 -5.938 1 17.98 165 ARG A C 1
ATOM 1332 O O . ARG A 1 165 ? -37.781 -77.125 -5.07 1 17.98 165 ARG A O 1
ATOM 1339 N N . SER A 1 166 ? -38.281 -78.25 -6.934 1 17.84 166 SER A N 1
ATOM 1340 C CA . SER A 1 166 ? -37.531 -79.438 -6.633 1 17.84 166 SER A CA 1
ATOM 1341 C C . SER A 1 166 ? -36.031 -79.188 -6.578 1 17.84 166 SER A C 1
ATOM 1343 O O . SER A 1 166 ? -35.562 -78.188 -7.129 1 17.84 166 SER A O 1
ATOM 1345 N N . ARG A 1 167 ? -35.281 -80.25 -6.188 1 17.45 167 ARG A N 1
ATOM 1346 C CA . ARG A 1 167 ? -34.219 -80.938 -5.402 1 17.45 167 ARG A CA 1
ATOM 1347 C C . ARG A 1 167 ? -32.875 -80.875 -6.129 1 17.45 167 ARG A C 1
ATOM 1349 O O . ARG A 1 167 ? -31.859 -80.562 -5.52 1 17.45 167 ARG A O 1
ATOM 1356 N N . SER A 1 168 ? -32.844 -81.625 -7.301 1 16.64 168 SER A N 1
ATOM 1357 C CA . SER A 1 168 ? -31.984 -82.812 -7.156 1 16.64 168 SER A CA 1
ATOM 1358 C C . SER A 1 168 ? -30.516 -82.375 -7.25 1 16.64 168 SER A C 1
ATOM 1360 O O . SER A 1 168 ? -29.719 -82.75 -6.367 1 16.64 168 SER A O 1
ATOM 1362 N N . ARG A 1 169 ? -29.891 -82.688 -8.461 1 16.58 169 ARG A N 1
ATOM 1363 C CA . ARG A 1 169 ? -29 -83.875 -8.562 1 16.58 169 ARG A CA 1
ATOM 1364 C C . ARG A 1 169 ? -27.562 -83.5 -8.289 1 16.58 169 ARG A C 1
ATOM 1366 O O . ARG A 1 169 ? -26.875 -84.125 -7.465 1 16.58 169 ARG A O 1
ATOM 1373 N N . SER A 1 170 ? -26.734 -83.25 -9.352 1 17.78 170 SER A N 1
ATOM 1374 C CA . SER A 1 170 ? -25.75 -84.25 -9.719 1 17.78 170 SER A CA 1
ATOM 1375 C C . SER A 1 170 ? -24.438 -84.062 -8.984 1 17.78 170 SER A C 1
ATOM 1377 O O . SER A 1 170 ? -24.094 -82.938 -8.602 1 17.78 170 SER A O 1
ATOM 1379 N N . PRO A 1 171 ? -23.625 -85.25 -8.875 1 19.34 171 PRO A N 1
ATOM 1380 C CA . PRO A 1 171 ? -22.609 -86 -8.172 1 19.34 171 PRO A CA 1
ATOM 1381 C C . PRO A 1 171 ? -21.203 -85.375 -8.328 1 19.34 171 PRO A C 1
ATOM 1383 O O . PRO A 1 171 ? -20.5 -85.25 -7.34 1 19.34 171 PRO A O 1
ATOM 1386 N N . ARG A 1 172 ? -20.578 -85.625 -9.656 1 17.55 172 ARG A N 1
ATOM 1387 C CA . ARG A 1 172 ? -19.531 -86.625 -9.758 1 17.55 172 ARG A CA 1
ATOM 1388 C C . ARG A 1 172 ? -18.203 -86.125 -9.219 1 17.55 172 ARG A C 1
ATOM 1390 O O . ARG A 1 172 ? -18.062 -84.875 -8.969 1 17.55 172 ARG A O 1
ATOM 1397 N N . ARG A 1 173 ? -17.062 -86.438 -10.055 1 18.16 173 ARG A N 1
ATOM 1398 C CA . ARG A 1 173 ? -15.977 -87.375 -10.023 1 18.16 173 ARG A CA 1
ATOM 1399 C C . ARG A 1 173 ? -14.719 -86.812 -9.406 1 18.16 173 ARG A C 1
ATOM 1401 O O . ARG A 1 173 ? -14.57 -85.562 -9.344 1 18.16 173 ARG A O 1
ATOM 1408 N N . ASP A 1 174 ? -13.609 -87.688 -9.312 1 18.16 174 ASP A N 1
ATOM 1409 C CA . ASP A 1 174 ? -12.508 -88.312 -8.617 1 18.16 174 ASP A CA 1
ATOM 1410 C C . ASP A 1 174 ? -11.188 -87.625 -8.859 1 18.16 174 ASP A C 1
ATOM 1412 O O . ASP A 1 174 ? -10.188 -87.875 -8.195 1 18.16 174 ASP A O 1
ATOM 1416 N N . LYS A 1 175 ? -10.984 -86.812 -9.992 1 19.38 175 LYS A N 1
ATOM 1417 C CA . LYS A 1 175 ? -9.719 -87.312 -10.547 1 19.38 175 LYS A CA 1
ATOM 1418 C C . LYS A 1 175 ? -8.594 -87.188 -9.531 1 19.38 175 LYS A C 1
ATOM 1420 O O . LYS A 1 175 ? -8.461 -86.125 -8.875 1 19.38 175 LYS A O 1
ATOM 1425 N N . ASP A 1 176 ? -7.684 -88.312 -9.422 1 17.97 176 ASP A N 1
ATOM 1426 C CA . ASP A 1 176 ? -6.613 -89.125 -8.797 1 17.97 176 ASP A CA 1
ATOM 1427 C C . ASP A 1 176 ? -5.336 -88.25 -8.68 1 17.97 176 ASP A C 1
ATOM 1429 O O . ASP A 1 176 ? -4.75 -88.188 -7.598 1 17.97 176 ASP A O 1
ATOM 1433 N N . ARG A 1 177 ? -4.316 -88.688 -9.648 1 17.38 177 ARG A N 1
ATOM 1434 C CA . ARG A 1 177 ? -3.156 -89.5 -9.375 1 17.38 177 ARG A CA 1
ATOM 1435 C C . ARG A 1 177 ? -1.979 -88.688 -8.875 1 17.38 177 ARG A C 1
ATOM 1437 O O . ARG A 1 177 ? -2.002 -87.438 -8.961 1 17.38 177 ARG A O 1
ATOM 1444 N N . ASP A 1 178 ? -0.689 -89 -9.57 1 17.22 178 ASP A N 1
ATOM 1445 C CA . ASP A 1 178 ? 0.523 -89.75 -9.258 1 17.22 178 ASP A CA 1
ATOM 1446 C C . ASP A 1 178 ? 1.642 -88.812 -8.789 1 17.22 178 ASP A C 1
ATOM 1448 O O . ASP A 1 178 ? 2.229 -89 -7.727 1 17.22 178 ASP A O 1
ATOM 1452 N N . ARG A 1 179 ? 2.855 -88.812 -9.664 1 18.84 179 ARG A N 1
ATOM 1453 C CA . ARG A 1 179 ? 4.113 -89.5 -9.5 1 18.84 179 ARG A CA 1
ATOM 1454 C C . ARG A 1 179 ? 5.121 -88.688 -8.711 1 18.84 179 ARG A C 1
ATOM 1456 O O . ARG A 1 179 ? 4.969 -87.438 -8.586 1 18.84 179 ARG A O 1
ATOM 1463 N N . SER A 1 180 ? 6.539 -89 -9.078 1 17.7 180 SER A N 1
ATOM 1464 C CA . SER A 1 180 ? 7.785 -89.625 -8.617 1 17.7 180 SER A CA 1
ATOM 1465 C C . SER A 1 180 ? 8.781 -88.562 -8.164 1 17.7 180 SER A C 1
ATOM 1467 O O . SER A 1 180 ? 9.32 -88.625 -7.059 1 17.7 180 SER A O 1
ATOM 1469 N N . LYS A 1 181 ? 9.891 -88.25 -9.109 1 20.66 181 LYS A N 1
ATOM 1470 C CA . LYS A 1 181 ? 11.258 -88.75 -9.016 1 20.66 181 LYS A CA 1
ATOM 1471 C C . LYS A 1 181 ? 12.102 -87.875 -8.109 1 20.66 181 LYS A C 1
ATOM 1473 O O . LYS A 1 181 ? 11.781 -86.688 -7.902 1 20.66 181 LYS A O 1
ATOM 1478 N N . ARG A 1 182 ? 13.516 -88.312 -8.055 1 19.58 182 ARG A N 1
ATOM 1479 C CA . ARG A 1 182 ? 14.703 -88.812 -7.406 1 19.58 182 ARG A CA 1
ATOM 1480 C C . ARG A 1 182 ? 15.633 -87.688 -6.949 1 19.58 182 ARG A C 1
ATOM 1482 O O . ARG A 1 182 ? 16.016 -87.688 -5.777 1 19.58 182 ARG A O 1
ATOM 1489 N N . ASP A 1 183 ? 16.828 -87.875 -7.539 1 19.75 183 ASP A N 1
ATOM 1490 C CA . ASP A 1 183 ? 18.125 -88.438 -7.117 1 19.75 183 ASP A CA 1
ATOM 1491 C C . ASP A 1 183 ? 18.984 -87.312 -6.473 1 19.75 183 ASP A C 1
ATOM 1493 O O . ASP A 1 183 ? 19.422 -87.5 -5.324 1 19.75 183 ASP A O 1
ATOM 1497 N N . SER A 1 184 ? 20.141 -87.188 -7.152 1 19.97 184 SER A N 1
ATOM 1498 C CA . SER A 1 184 ? 21.5 -87.625 -6.938 1 19.97 184 SER A CA 1
ATOM 1499 C C . SER A 1 184 ? 22.344 -86.562 -6.258 1 19.97 184 SER A C 1
ATOM 1501 O O . SER A 1 184 ? 22.984 -86.812 -5.238 1 19.97 184 SER A O 1
ATOM 1503 N N . HIS A 1 185 ? 23.359 -86 -7.078 1 20.62 185 HIS A N 1
ATOM 1504 C CA . HIS A 1 185 ? 24.781 -86.25 -6.914 1 20.62 185 HIS A CA 1
ATOM 1505 C C . HIS A 1 185 ? 25.391 -85.312 -5.902 1 20.62 185 HIS A C 1
ATOM 1507 O O . HIS A 1 185 ? 24.812 -84.25 -5.605 1 20.62 185 HIS A O 1
ATOM 1513 N N . ARG A 1 186 ? 26.656 -84.812 -6.352 1 22.88 186 ARG A N 1
ATOM 1514 C CA . ARG A 1 186 ? 28 -85 -5.793 1 22.88 186 ARG A CA 1
ATOM 1515 C C . ARG A 1 186 ? 28.266 -84 -4.668 1 22.88 186 ARG A C 1
ATOM 1517 O O . ARG A 1 186 ? 27.891 -82.812 -4.766 1 22.88 186 ARG A O 1
ATOM 1524 N N . HIS A 1 187 ? 29.172 -84.438 -3.871 1 23.52 187 HIS A N 1
ATOM 1525 C CA . HIS A 1 187 ? 30.031 -84.312 -2.699 1 23.52 187 HIS A CA 1
ATOM 1526 C C . HIS A 1 187 ? 30.672 -82.875 -2.686 1 23.52 187 HIS A C 1
ATOM 1528 O O . HIS A 1 187 ? 31.188 -82.438 -3.707 1 23.52 187 HIS A O 1
ATOM 1534 N N . MET B 1 1 ? -6.43 17.312 24.922 1 62.16 1 MET B N 1
ATOM 1535 C CA . MET B 1 1 ? -5.457 16.781 23.969 1 62.16 1 MET B CA 1
ATOM 1536 C C . MET B 1 1 ? -5.652 17.391 22.578 1 62.16 1 MET B C 1
ATOM 1538 O O . MET B 1 1 ? -6.785 17.562 22.125 1 62.16 1 MET B O 1
ATOM 1542 N N . ILE B 1 2 ? -4.652 18.188 22.062 1 86.19 2 ILE B N 1
ATOM 1543 C CA . ILE B 1 2 ? -4.805 18.922 20.828 1 86.19 2 ILE B CA 1
ATOM 1544 C C . ILE B 1 2 ? -5.039 17.953 19.672 1 86.19 2 ILE B C 1
ATOM 1546 O O . ILE B 1 2 ? -4.273 17 19.484 1 86.19 2 ILE B O 1
ATOM 1550 N N . GLU B 1 3 ? -6.199 18.094 19.031 1 89.75 3 GLU B N 1
ATOM 1551 C CA . GLU B 1 3 ? -6.57 17.219 17.922 1 89.75 3 GLU B CA 1
ATOM 1552 C C . GLU B 1 3 ? -5.605 17.359 16.75 1 89.75 3 GLU B C 1
ATOM 1554 O O . GLU B 1 3 ? -5.129 18.469 16.469 1 89.75 3 GLU B O 1
ATOM 1559 N N . PRO B 1 4 ? -5.277 16.297 16.141 1 96.44 4 PRO B N 1
ATOM 1560 C CA . PRO B 1 4 ? -4.43 16.391 14.945 1 96.44 4 PRO B CA 1
ATOM 1561 C C . PRO B 1 4 ? -5.02 17.312 13.875 1 96.44 4 PRO B C 1
ATOM 1563 O O . PRO B 1 4 ? -6.219 17.594 13.898 1 96.44 4 PRO B O 1
ATOM 1566 N N . THR B 1 5 ? -4.125 17.781 13.023 1 98.19 5 THR B N 1
ATOM 1567 C CA . THR B 1 5 ? -4.559 18.734 12.008 1 98.19 5 THR B CA 1
ATOM 1568 C C . THR B 1 5 ? -4.793 18.031 10.672 1 98.19 5 THR B C 1
ATOM 1570 O O . THR B 1 5 ? -5.77 18.328 9.977 1 98.19 5 THR B O 1
ATOM 1573 N N . LEU B 1 6 ? -3.908 17.172 10.281 1 98.25 6 LEU B N 1
ATOM 1574 C CA . LEU B 1 6 ? -4.016 16.484 9.008 1 98.25 6 LEU B CA 1
ATOM 1575 C C . LEU B 1 6 ? -3.484 15.055 9.117 1 98.25 6 LEU B C 1
ATOM 1577 O O . LEU B 1 6 ? -2.818 14.711 10.094 1 98.25 6 LEU B O 1
ATOM 1581 N N . ILE B 1 7 ? -3.846 14.203 8.188 1 98.25 7 ILE B N 1
ATOM 1582 C CA . ILE B 1 7 ? -3.305 12.859 8.031 1 98.25 7 ILE B CA 1
ATOM 1583 C C . ILE B 1 7 ? -2.564 12.75 6.699 1 98.25 7 ILE B C 1
ATOM 1585 O O . ILE B 1 7 ? -3.016 13.297 5.688 1 98.25 7 ILE B O 1
ATOM 1589 N N . ILE B 1 8 ? -1.437 12.148 6.77 1 97.25 8 ILE B N 1
ATOM 1590 C CA . ILE B 1 8 ? -0.552 12.016 5.617 1 97.25 8 ILE B CA 1
ATOM 1591 C C . ILE B 1 8 ? -0.095 10.562 5.48 1 97.25 8 ILE B C 1
ATOM 1593 O O . ILE B 1 8 ? -0.148 9.797 6.441 1 97.25 8 ILE B O 1
ATOM 1597 N N . GLY B 1 9 ? 0.283 10.242 4.188 1 95.38 9 GLY B N 1
ATOM 1598 C CA . GLY B 1 9 ? 0.696 8.852 4.047 1 95.38 9 GLY B CA 1
ATOM 1599 C C . GLY B 1 9 ? 1.521 8.602 2.799 1 95.38 9 GLY B C 1
ATOM 1600 O O . GLY B 1 9 ? 2.004 9.539 2.164 1 95.38 9 GLY B O 1
ATOM 1601 N N . THR B 1 10 ? 1.743 7.285 2.604 1 93.94 10 THR B N 1
ATOM 1602 C CA . THR B 1 10 ? 2.453 6.66 1.492 1 93.94 10 THR B CA 1
ATOM 1603 C C . THR B 1 10 ? 3.941 6.531 1.807 1 93.94 10 THR B C 1
ATOM 1605 O O . THR B 1 10 ? 4.762 6.379 0.9 1 93.94 10 THR B O 1
ATOM 1608 N N . PHE B 1 11 ? 4.293 6.633 3.078 1 95.44 11 PHE B N 1
ATOM 1609 C CA . PHE B 1 11 ? 5.684 6.453 3.482 1 95.44 11 PHE B CA 1
ATOM 1610 C C . PHE B 1 11 ? 6.039 4.973 3.543 1 95.44 11 PHE B C 1
ATOM 1612 O O . PHE B 1 11 ? 5.207 4.141 3.908 1 95.44 11 PHE B O 1
ATOM 1619 N N . ASN B 1 12 ? 7.23 4.711 3.186 1 95.44 12 ASN B N 1
ATOM 1620 C CA . ASN B 1 12 ? 7.688 3.336 3.377 1 95.44 12 ASN B CA 1
ATOM 1621 C C . ASN B 1 12 ? 7.711 2.955 4.855 1 95.44 12 ASN B C 1
ATOM 1623 O O . ASN B 1 12 ? 7.801 3.822 5.723 1 95.44 12 ASN B O 1
ATOM 1627 N N . TYR B 1 13 ? 7.684 1.681 5.137 1 92.75 13 TYR B N 1
ATOM 1628 C CA . TYR B 1 13 ? 7.469 1.156 6.48 1 92.75 13 TYR B CA 1
ATOM 1629 C C . TYR B 1 13 ? 8.625 1.522 7.398 1 92.75 13 TYR B C 1
ATOM 1631 O O . TYR B 1 13 ? 8.469 1.566 8.625 1 92.75 13 TYR B O 1
ATOM 1639 N N . TYR B 1 14 ? 9.75 1.833 6.922 1 93.38 14 TYR B N 1
ATOM 1640 C CA . TYR B 1 14 ? 10.914 2.053 7.766 1 93.38 14 TYR B CA 1
ATOM 1641 C C . TYR B 1 14 ? 11.102 3.535 8.062 1 93.38 14 TYR B C 1
ATOM 1643 O O . TYR B 1 14 ? 12 3.914 8.82 1 93.38 14 TYR B O 1
ATOM 1651 N N . VAL B 1 15 ? 10.312 4.438 7.398 1 95.44 15 VAL B N 1
ATOM 1652 C CA . VAL B 1 15 ? 10.398 5.875 7.648 1 95.44 15 VAL B CA 1
ATOM 1653 C C . VAL B 1 15 ? 9.883 6.188 9.047 1 95.44 15 VAL B C 1
ATOM 1655 O O . VAL B 1 15 ? 8.82 5.703 9.445 1 95.44 15 VAL B O 1
ATOM 1658 N N . LYS B 1 16 ? 10.562 7.035 9.82 1 96.12 16 LYS B N 1
ATOM 1659 C CA . LYS B 1 16 ? 10.227 7.34 11.203 1 96.12 16 LYS B CA 1
ATOM 1660 C C . LYS B 1 16 ? 9.523 8.688 11.312 1 96.12 16 LYS B C 1
ATOM 1662 O O . LYS B 1 16 ? 9.602 9.516 10.406 1 96.12 16 LYS B O 1
ATOM 1667 N N . ASP B 1 17 ? 8.914 8.859 12.492 1 97.56 17 ASP B N 1
ATOM 1668 C CA . ASP B 1 17 ? 8.195 10.102 12.766 1 97.56 17 ASP B CA 1
ATOM 1669 C C . ASP B 1 17 ? 9.125 11.305 12.664 1 97.56 17 ASP B C 1
ATOM 1671 O O . ASP B 1 17 ? 8.727 12.359 12.156 1 97.56 17 ASP B O 1
ATOM 1675 N N . THR B 1 18 ? 10.352 11.148 13.117 1 97.25 18 THR B N 1
ATOM 1676 C CA . THR B 1 18 ? 11.305 12.25 13.133 1 97.25 18 THR B CA 1
ATOM 1677 C C . THR B 1 18 ? 11.633 12.703 11.711 1 97.25 18 THR B C 1
ATOM 1679 O O . THR B 1 18 ? 11.797 13.898 11.461 1 97.25 18 THR B O 1
ATOM 1682 N N . GLU B 1 19 ? 11.727 11.781 10.773 1 95.56 19 GLU B N 1
ATOM 1683 C CA . GLU B 1 19 ? 12.008 12.109 9.375 1 95.56 19 GLU B CA 1
ATOM 1684 C C . GLU B 1 19 ? 10.844 12.867 8.75 1 95.56 19 GLU B C 1
ATOM 1686 O O . GLU B 1 19 ? 11.047 13.836 8.016 1 95.56 19 GLU B O 1
ATOM 1691 N N . ILE B 1 20 ? 9.617 12.438 9.086 1 96.56 20 ILE B N 1
ATOM 1692 C CA . ILE B 1 20 ? 8.43 13.109 8.578 1 96.56 20 ILE B CA 1
ATOM 1693 C C . ILE B 1 20 ? 8.344 14.516 9.148 1 96.56 20 ILE B C 1
ATOM 1695 O O . ILE B 1 20 ? 8.055 15.477 8.422 1 96.56 20 ILE B O 1
ATOM 1699 N N . LYS B 1 21 ? 8.617 14.648 10.438 1 97.5 21 LYS B N 1
ATOM 1700 C CA . LYS B 1 21 ? 8.602 15.961 11.078 1 97.5 21 LYS B CA 1
ATOM 1701 C C . LYS B 1 21 ? 9.617 16.906 10.43 1 97.5 21 LYS B C 1
ATOM 1703 O O . LYS B 1 21 ? 9.32 18.078 10.195 1 97.5 21 LYS B O 1
ATOM 1708 N N . ASP B 1 22 ? 10.82 16.406 10.148 1 95.06 22 ASP B N 1
ATOM 1709 C CA . ASP B 1 22 ? 11.859 17.203 9.508 1 95.06 22 ASP B CA 1
ATOM 1710 C C . ASP B 1 22 ? 11.398 17.703 8.141 1 95.06 22 ASP B C 1
ATOM 1712 O O . ASP B 1 22 ? 11.648 18.859 7.781 1 95.06 22 ASP B O 1
ATOM 1716 N N . ILE B 1 23 ? 10.734 16.859 7.391 1 92.56 23 ILE B N 1
ATOM 1717 C CA . ILE B 1 23 ? 10.25 17.203 6.059 1 92.56 23 ILE B CA 1
ATOM 1718 C C . ILE B 1 23 ? 9.195 18.312 6.156 1 92.56 23 ILE B C 1
ATOM 1720 O O . ILE B 1 23 ? 9.281 19.328 5.465 1 92.56 23 ILE B O 1
ATOM 1724 N N . ILE B 1 24 ? 8.219 18.203 7.059 1 96 24 ILE B N 1
ATOM 1725 C CA . ILE B 1 24 ? 7.086 19.109 7.137 1 96 24 ILE B CA 1
ATOM 1726 C C . ILE B 1 24 ? 7.52 20.422 7.785 1 96 24 ILE B C 1
ATOM 1728 O O . ILE B 1 24 ? 7.035 21.5 7.422 1 96 24 ILE B O 1
ATOM 1732 N N . SER B 1 25 ? 8.477 20.359 8.664 1 96.25 25 SER B N 1
ATOM 1733 C CA . SER B 1 25 ? 8.938 21.547 9.383 1 96.25 25 SER B CA 1
ATOM 1734 C C . SER B 1 25 ? 9.617 22.531 8.445 1 96.25 25 SER B C 1
ATOM 1736 O O . SER B 1 25 ? 9.805 23.703 8.789 1 96.25 25 SER B O 1
ATOM 1738 N N . LYS B 1 26 ? 10.055 22.078 7.32 1 92.81 26 LYS B N 1
ATOM 1739 C CA . LYS B 1 26 ? 10.617 22.969 6.305 1 92.81 26 LYS B CA 1
ATOM 1740 C C . LYS B 1 26 ? 9.539 23.875 5.715 1 92.81 26 LYS B C 1
ATOM 1742 O O . LYS B 1 26 ? 9.852 24.906 5.113 1 92.81 26 LYS B O 1
ATOM 1747 N N . LEU B 1 27 ? 8.289 23.5 5.871 1 93.88 27 LEU B N 1
ATOM 1748 C CA . LEU B 1 27 ? 7.191 24.219 5.23 1 93.88 27 LEU B CA 1
ATOM 1749 C C . LEU B 1 27 ? 6.359 24.984 6.258 1 93.88 27 LEU B C 1
ATOM 1751 O O . LEU B 1 27 ? 5.91 26.094 5.992 1 93.88 27 LEU B O 1
ATOM 1755 N N . VAL B 1 28 ? 6.117 24.391 7.387 1 97.12 28 VAL B N 1
ATOM 1756 C CA . VAL B 1 28 ? 5.27 24.984 8.422 1 97.12 28 VAL B CA 1
ATOM 1757 C C . VAL B 1 28 ? 5.754 24.531 9.797 1 97.12 28 VAL B C 1
ATOM 1759 O O . VAL B 1 28 ? 6.551 23.594 9.914 1 97.12 28 VAL B O 1
ATOM 1762 N N . GLU B 1 29 ? 5.262 25.219 10.852 1 98.06 29 GLU B N 1
ATOM 1763 C CA . GLU B 1 29 ? 5.602 24.828 12.219 1 98.06 29 GLU B CA 1
ATOM 1764 C C . GLU B 1 29 ? 4.773 23.625 12.664 1 98.06 29 GLU B C 1
ATOM 1766 O O . GLU B 1 29 ? 3.545 23.641 12.602 1 98.06 29 GLU B O 1
ATOM 1771 N N . VAL B 1 30 ? 5.496 22.609 13.148 1 98.25 30 VAL B N 1
ATOM 1772 C CA . VAL B 1 30 ? 4.871 21.328 13.492 1 98.25 30 VAL B CA 1
ATOM 1773 C C . VAL B 1 30 ? 4.957 21.109 15 1 98.25 30 VAL B C 1
ATOM 1775 O O . VAL B 1 30 ? 6.023 21.266 15.594 1 98.25 30 VAL B O 1
ATOM 1778 N N . ILE B 1 31 ? 3.855 20.75 15.617 1 98.19 31 ILE B N 1
ATOM 1779 C CA . ILE B 1 31 ? 3.832 20.422 17.031 1 98.19 31 ILE B CA 1
ATOM 1780 C C . ILE B 1 31 ? 4.176 18.938 17.219 1 98.19 31 ILE B C 1
ATOM 1782 O O . ILE B 1 31 ? 5.07 18.594 18 1 98.19 31 ILE B O 1
ATOM 1786 N N . SER B 1 32 ? 3.523 18.031 16.438 1 98.19 32 SER B N 1
ATOM 1787 C CA . SER B 1 32 ? 3.783 16.609 16.625 1 98.19 32 SER B CA 1
ATOM 1788 C C . SER B 1 32 ? 3.475 15.828 15.352 1 98.19 32 SER B C 1
ATOM 1790 O O . SER B 1 32 ? 2.711 16.281 14.5 1 98.19 32 SER B O 1
ATOM 1792 N N . VAL B 1 33 ? 4.152 14.773 15.18 1 98.44 33 VAL B N 1
ATOM 1793 C CA . VAL B 1 33 ? 3.898 13.742 14.172 1 98.44 33 VAL B CA 1
ATOM 1794 C C . VAL B 1 33 ? 3.76 12.383 14.844 1 98.44 33 VAL B C 1
ATOM 1796 O O . VAL B 1 33 ? 4.602 11.992 15.656 1 98.44 33 VAL B O 1
ATOM 1799 N N . ASP B 1 34 ? 2.629 11.703 14.539 1 98.38 34 ASP B N 1
ATOM 1800 C CA . ASP B 1 34 ? 2.379 10.383 15.117 1 98.38 34 ASP B CA 1
ATOM 1801 C C . ASP B 1 34 ? 2.121 9.352 14.023 1 98.38 34 ASP B C 1
ATOM 1803 O O . ASP B 1 34 ? 1.061 9.352 13.398 1 98.38 34 ASP B O 1
ATOM 1807 N N . ILE B 1 35 ? 3.107 8.469 13.805 1 98.25 35 ILE B N 1
ATOM 1808 C CA . ILE B 1 35 ? 2.947 7.402 12.82 1 98.25 35 ILE B CA 1
ATOM 1809 C C . ILE B 1 35 ? 2.016 6.324 13.367 1 98.25 35 ILE B C 1
ATOM 1811 O O . ILE B 1 35 ? 2.137 5.926 14.531 1 98.25 35 ILE B O 1
ATOM 1815 N N . LYS B 1 36 ? 1.134 5.906 12.531 1 97.44 36 LYS B N 1
ATOM 1816 C CA . LYS B 1 36 ? 0.191 4.863 12.922 1 97.44 36 LYS B CA 1
ATOM 1817 C C . LYS B 1 36 ? 0.78 3.475 12.688 1 97.44 36 LYS B C 1
ATOM 1819 O O . LYS B 1 36 ? 1.46 3.244 11.688 1 97.44 36 LYS B O 1
ATOM 1824 N N . THR B 1 37 ? 0.536 2.65 13.625 1 96.31 37 THR B N 1
ATOM 1825 C CA . THR B 1 37 ? 1.124 1.316 13.57 1 96.31 37 THR B CA 1
ATOM 1826 C C . THR B 1 37 ? 0.038 0.25 13.453 1 96.31 37 THR B C 1
ATOM 1828 O O . THR B 1 37 ? -1.1 0.469 13.875 1 96.31 37 THR B O 1
ATOM 1831 N N . ASP B 1 38 ? 0.432 -0.77 12.828 1 93.31 38 ASP B N 1
ATOM 1832 C CA . ASP B 1 38 ? -0.45 -1.929 12.727 1 93.31 38 ASP B CA 1
ATOM 1833 C C . ASP B 1 38 ? -0.706 -2.545 14.102 1 93.31 38 ASP B C 1
ATOM 1835 O O . ASP B 1 38 ? 0.236 -2.834 14.844 1 93.31 38 ASP B O 1
ATOM 1839 N N . VAL B 1 39 ? -1.904 -2.824 14.383 1 86.25 39 VAL B N 1
ATOM 1840 C CA . VAL B 1 39 ? -2.303 -3.287 15.711 1 86.25 39 VAL B CA 1
ATOM 1841 C C . VAL B 1 39 ? -1.778 -4.703 15.938 1 86.25 39 VAL B C 1
ATOM 1843 O O . VAL B 1 39 ? -1.45 -5.07 17.062 1 86.25 39 VAL B O 1
ATOM 1846 N N . SER B 1 40 ? -1.649 -5.5 14.93 1 85.38 40 SER B N 1
ATOM 1847 C CA . SER B 1 40 ? -1.268 -6.902 15.055 1 85.38 40 SER B CA 1
ATOM 1848 C C . SER B 1 40 ? 0.247 -7.059 15.156 1 85.38 40 SER B C 1
ATOM 1850 O O . SER B 1 40 ? 0.742 -7.902 15.906 1 85.38 40 SER B O 1
ATOM 1852 N N . SER B 1 41 ? 1.049 -6.238 14.461 1 87.88 41 SER B N 1
ATOM 1853 C CA . SER B 1 41 ? 2.488 -6.449 14.352 1 87.88 41 SER B CA 1
ATOM 1854 C C . SER B 1 41 ? 3.268 -5.328 15.031 1 87.88 41 SER B C 1
ATOM 1856 O O . SER B 1 41 ? 4.457 -5.477 15.312 1 87.88 41 SER B O 1
ATOM 1858 N N . GLY B 1 42 ? 2.629 -4.16 15.25 1 92.31 42 GLY B N 1
ATOM 1859 C CA . GLY B 1 42 ? 3.32 -3.002 15.797 1 92.31 42 GLY B CA 1
ATOM 1860 C C . GLY B 1 42 ? 4.156 -2.264 14.766 1 92.31 42 GLY B C 1
ATOM 1861 O O . GLY B 1 42 ? 4.809 -1.27 15.086 1 92.31 42 GLY B O 1
ATOM 1862 N N . LYS B 1 43 ? 4.156 -2.67 13.617 1 92.5 43 LYS B N 1
ATOM 1863 C CA . LYS B 1 43 ? 4.941 -2.051 12.555 1 92.5 43 LYS B CA 1
ATOM 1864 C C . LYS B 1 43 ? 4.211 -0.854 11.953 1 92.5 43 LYS B C 1
ATOM 1866 O O . LYS B 1 43 ? 2.979 -0.791 11.992 1 92.5 43 LYS B O 1
ATOM 1871 N N . SER B 1 44 ? 4.98 0.02 11.406 1 96.25 44 SER B N 1
ATOM 1872 C CA . SER B 1 44 ? 4.414 1.22 10.805 1 96.25 44 SER B CA 1
ATOM 1873 C C . SER B 1 44 ? 3.455 0.866 9.672 1 96.25 44 SER B C 1
ATOM 1875 O O . SER B 1 44 ? 3.752 -0.005 8.844 1 96.25 44 SER B O 1
ATOM 1877 N N . LEU B 1 45 ? 2.393 1.646 9.531 1 95.88 45 LEU B N 1
ATOM 1878 C CA . LEU B 1 45 ? 1.461 1.537 8.414 1 95.88 45 LEU B CA 1
ATOM 1879 C C . LEU B 1 45 ? 1.831 2.514 7.305 1 95.88 45 LEU B C 1
ATOM 1881 O O . LEU B 1 45 ? 1.151 2.578 6.277 1 95.88 45 LEU B O 1
ATOM 1885 N N . GLY B 1 46 ? 2.855 3.309 7.465 1 96.56 46 GLY B N 1
ATOM 1886 C CA . GLY B 1 46 ? 3.246 4.305 6.48 1 96.56 46 GLY B CA 1
ATOM 1887 C C . GLY B 1 46 ? 2.322 5.508 6.445 1 96.56 46 GLY B C 1
ATOM 1888 O O . GLY B 1 46 ? 2.254 6.215 5.438 1 96.56 46 GLY B O 1
ATOM 1889 N N . VAL B 1 47 ? 1.531 5.629 7.434 1 97.75 47 VAL B N 1
ATOM 1890 C CA . VAL B 1 47 ? 0.567 6.715 7.594 1 97.75 47 VAL B CA 1
ATOM 1891 C C . VAL B 1 47 ? 0.81 7.434 8.922 1 97.75 47 VAL B C 1
ATOM 1893 O O . VAL B 1 47 ? 1.128 6.797 9.93 1 97.75 47 VAL B O 1
ATOM 1896 N N . ALA B 1 48 ? 0.621 8.797 8.898 1 98.5 48 ALA B N 1
ATOM 1897 C CA . ALA B 1 48 ? 0.857 9.555 10.125 1 98.5 48 ALA B CA 1
ATOM 1898 C C . ALA B 1 48 ? -0.169 10.672 10.281 1 98.5 48 ALA B C 1
ATOM 1900 O O . ALA B 1 48 ? -0.679 11.203 9.297 1 98.5 48 ALA B O 1
ATOM 1901 N N . VAL B 1 49 ? -0.427 11.016 11.539 1 98.62 49 VAL B N 1
ATOM 1902 C CA . VAL B 1 49 ? -1.193 12.219 11.844 1 98.62 49 VAL B CA 1
ATOM 1903 C C . VAL B 1 49 ? -0.252 13.328 12.305 1 98.62 49 VAL B C 1
ATOM 1905 O O . VAL B 1 49 ? 0.706 13.078 13.039 1 98.62 49 VAL B O 1
ATOM 1908 N N . VAL B 1 50 ? -0.597 14.523 11.812 1 98.56 50 VAL B N 1
ATOM 1909 C CA . VAL B 1 50 ? 0.26 15.672 12.062 1 98.56 50 VAL B CA 1
ATOM 1910 C C . VAL B 1 50 ? -0.544 16.781 12.75 1 98.56 50 VAL B C 1
ATOM 1912 O O . VAL B 1 50 ? -1.669 17.078 12.344 1 98.56 50 VAL B O 1
ATOM 1915 N N . THR B 1 51 ? 0.034 17.297 13.773 1 98.62 51 THR B N 1
ATOM 1916 C CA . THR B 1 51 ? -0.524 18.469 14.445 1 98.62 51 THR B CA 1
ATOM 1917 C C . THR B 1 51 ? 0.325 19.703 14.164 1 98.62 51 THR B C 1
ATOM 1919 O O . THR B 1 51 ? 1.517 19.734 14.484 1 98.62 51 THR B O 1
ATOM 1922 N N . LEU B 1 52 ? -0.344 20.719 13.625 1 98.5 52 LEU B N 1
ATOM 1923 C CA . LEU B 1 52 ? 0.337 21.953 13.289 1 98.5 52 LEU B CA 1
ATOM 1924 C C . LEU B 1 52 ? 0.146 23 14.391 1 98.5 52 LEU B C 1
ATOM 1926 O O . LEU B 1 52 ? -0.874 22.984 15.086 1 98.5 52 LEU B O 1
ATOM 1930 N N . LYS B 1 53 ? 1.129 23.875 14.484 1 97.81 53 LYS B N 1
ATOM 1931 C CA . LYS B 1 53 ? 1.009 24.969 15.438 1 97.81 53 LYS B CA 1
ATOM 1932 C C . LYS B 1 53 ? -0.109 25.938 15.031 1 97.81 53 LYS B C 1
ATOM 1934 O O . LYS B 1 53 ? -0.895 26.375 15.875 1 97.81 53 LYS B O 1
ATOM 1939 N N . ASN B 1 54 ? -0.168 26.312 13.727 1 97.12 54 ASN B N 1
ATOM 1940 C CA . ASN B 1 54 ? -1.211 27.172 13.172 1 97.12 54 ASN B CA 1
ATOM 1941 C C . ASN B 1 54 ? -2.123 26.391 12.219 1 97.12 54 ASN B C 1
ATOM 1943 O O . ASN B 1 54 ? -1.725 26.062 11.102 1 97.12 54 ASN B O 1
ATOM 1947 N N . LYS B 1 55 ? -3.316 26.203 12.539 1 95.5 55 LYS B N 1
ATOM 1948 C CA . LYS B 1 55 ? -4.27 25.422 11.758 1 95.5 55 LYS B CA 1
ATOM 1949 C C . LYS B 1 55 ? -4.508 26.062 10.391 1 95.5 55 LYS B C 1
ATOM 1951 O O . LYS B 1 55 ? -4.848 25.359 9.43 1 95.5 55 LYS B O 1
ATOM 1956 N N . SER B 1 56 ? -4.383 27.344 10.328 1 96.62 56 SER B N 1
ATOM 1957 C CA . SER B 1 56 ? -4.617 28.062 9.078 1 96.62 56 SER B CA 1
ATOM 1958 C C . SER B 1 56 ? -3.625 27.641 8 1 96.62 56 SER B C 1
ATOM 1960 O O . SER B 1 56 ? -3.836 27.891 6.816 1 96.62 56 SER B O 1
ATOM 1962 N N . ASP B 1 57 ? -2.564 26.938 8.406 1 97.56 57 ASP B N 1
ATOM 1963 C CA . ASP B 1 57 ? -1.541 26.484 7.469 1 97.56 57 ASP B CA 1
ATOM 1964 C C . ASP B 1 57 ? -1.957 25.188 6.781 1 97.56 57 ASP B C 1
ATOM 1966 O O . ASP B 1 57 ? -1.331 24.766 5.805 1 97.56 57 ASP B O 1
ATOM 1970 N N . CYS B 1 58 ? -3.004 24.547 7.25 1 97.81 58 CYS B N 1
ATOM 1971 C CA . CYS B 1 58 ? -3.371 23.188 6.871 1 97.81 58 CYS B CA 1
ATOM 1972 C C . CYS B 1 58 ? -3.621 23.078 5.371 1 97.81 58 CYS B C 1
ATOM 1974 O O . CYS B 1 58 ? -3 22.266 4.688 1 97.81 58 CYS B O 1
ATOM 1976 N N . ASP B 1 59 ? -4.457 23.938 4.844 1 96.75 59 ASP B N 1
ATOM 1977 C CA . ASP B 1 59 ? -4.84 23.844 3.439 1 96.75 59 ASP B CA 1
ATOM 1978 C C . ASP B 1 59 ? -3.641 24.078 2.525 1 96.75 59 ASP B C 1
ATOM 1980 O O . ASP B 1 59 ? -3.463 23.375 1.529 1 96.75 59 ASP B O 1
ATOM 1984 N N . GLY B 1 60 ? -2.869 25.109 2.836 1 95.88 60 GLY B N 1
ATOM 1985 C CA . GLY B 1 60 ? -1.669 25.391 2.061 1 95.88 60 GLY B CA 1
ATOM 1986 C C . GLY B 1 60 ? -0.677 24.234 2.074 1 95.88 60 GLY B C 1
ATOM 1987 O O . GLY B 1 60 ? -0.076 23.922 1.046 1 95.88 60 GLY B O 1
ATOM 1988 N N . LEU B 1 61 ? -0.53 23.578 3.217 1 96.38 61 LEU B N 1
ATOM 1989 C CA . LEU B 1 61 ? 0.385 22.453 3.354 1 96.38 61 LEU B CA 1
ATOM 1990 C C . LEU B 1 61 ? -0.086 21.266 2.518 1 96.38 61 LEU B C 1
ATOM 1992 O O . LEU B 1 61 ? 0.709 20.641 1.81 1 96.38 61 LEU B O 1
ATOM 1996 N N . ILE B 1 62 ? -1.354 20.953 2.584 1 96.12 62 ILE B N 1
ATOM 1997 C CA . ILE B 1 62 ? -1.935 19.828 1.852 1 96.12 62 ILE B CA 1
ATOM 1998 C C . ILE B 1 62 ? -1.715 20.016 0.353 1 96.12 62 ILE B C 1
ATOM 2000 O O . ILE B 1 62 ? -1.326 19.078 -0.349 1 96.12 62 ILE B O 1
ATOM 2004 N N . LYS B 1 63 ? -1.951 21.219 -0.087 1 93.25 63 LYS B N 1
ATOM 2005 C CA . LYS B 1 63 ? -1.732 21.516 -1.498 1 93.25 63 LYS B CA 1
ATOM 2006 C C . LYS B 1 63 ? -0.269 21.312 -1.883 1 93.25 63 LYS B C 1
ATOM 2008 O O . LYS B 1 63 ? 0.03 20.719 -2.916 1 93.25 63 LYS B O 1
ATOM 2013 N N . ALA B 1 64 ? 0.641 21.781 -1.065 1 91.69 64 ALA B N 1
ATOM 2014 C CA . ALA B 1 64 ? 2.072 21.641 -1.326 1 91.69 64 ALA B CA 1
ATOM 2015 C C . ALA B 1 64 ? 2.48 20.172 -1.372 1 91.69 64 ALA B C 1
ATOM 2017 O O . ALA B 1 64 ? 3.279 19.766 -2.223 1 91.69 64 ALA B O 1
ATOM 2018 N N . LEU B 1 65 ? 1.943 19.328 -0.484 1 90.94 65 LEU B N 1
ATOM 2019 C CA . LEU B 1 65 ? 2.311 17.922 -0.376 1 90.94 65 LEU B CA 1
ATOM 2020 C C . LEU B 1 65 ? 1.729 17.125 -1.535 1 90.94 65 LEU B C 1
ATOM 2022 O O . LEU B 1 65 ? 2.418 16.281 -2.125 1 90.94 65 LEU B O 1
ATOM 2026 N N . ASN B 1 66 ? 0.537 17.375 -1.889 1 88.06 66 ASN B N 1
ATOM 2027 C CA . ASN B 1 66 ? -0.15 16.625 -2.932 1 88.06 66 ASN B CA 1
ATOM 2028 C C . ASN B 1 66 ? 0.388 16.969 -4.316 1 88.06 66 ASN B C 1
ATOM 2030 O O . ASN B 1 66 ? 0.317 16.141 -5.234 1 88.06 66 ASN B O 1
ATOM 2034 N N . GLU B 1 67 ? 0.938 18.125 -4.449 1 83.75 67 GLU B N 1
ATOM 2035 C CA . GLU B 1 67 ? 1.286 18.594 -5.785 1 83.75 67 GLU B CA 1
ATOM 2036 C C . GLU B 1 67 ? 2.799 18.609 -5.988 1 83.75 67 GLU B C 1
ATOM 2038 O O . GLU B 1 67 ? 3.275 18.672 -7.125 1 83.75 67 GLU B O 1
ATOM 2043 N N . SER B 1 68 ? 3.537 18.594 -4.984 1 78.88 68 SER B N 1
ATOM 2044 C CA . SER B 1 68 ? 4.988 18.672 -5.113 1 78.88 68 SER B CA 1
ATOM 2045 C C . SER B 1 68 ? 5.59 17.297 -5.43 1 78.88 68 SER B C 1
ATOM 2047 O O . SER B 1 68 ? 5.203 16.297 -4.828 1 78.88 68 SER B O 1
ATOM 2049 N N . PRO B 1 69 ? 6.5 17.328 -6.426 1 75.75 69 PRO B N 1
ATOM 2050 C CA . PRO B 1 69 ? 7.207 16.078 -6.676 1 75.75 69 PRO B CA 1
ATOM 2051 C C . PRO B 1 69 ? 7.965 15.57 -5.449 1 75.75 69 PRO B C 1
ATOM 2053 O O . PRO B 1 69 ? 8.484 16.375 -4.664 1 75.75 69 PRO B O 1
ATOM 2056 N N . VAL B 1 70 ? 8.008 14.305 -5.273 1 71.62 70 VAL B N 1
ATOM 2057 C CA . VAL B 1 70 ? 8.633 13.602 -4.152 1 71.62 70 VAL B CA 1
ATOM 2058 C C . VAL B 1 70 ? 10.07 14.094 -3.975 1 71.62 70 VAL B C 1
ATOM 2060 O O . VAL B 1 70 ? 10.523 14.312 -2.848 1 71.62 70 VAL B O 1
ATOM 2063 N N . GLU B 1 71 ? 10.695 14.195 -5.062 1 74.38 71 GLU B N 1
ATOM 2064 C CA . GLU B 1 71 ? 12.109 14.578 -5.043 1 74.38 71 GLU B CA 1
ATOM 2065 C C . GLU B 1 71 ? 12.305 15.922 -4.355 1 74.38 71 GLU B C 1
ATOM 2067 O O . GLU B 1 71 ? 13.305 16.125 -3.658 1 74.38 71 GLU B O 1
ATOM 2072 N N . ASP B 1 72 ? 11.375 16.734 -4.473 1 76.12 72 ASP B N 1
ATOM 2073 C CA . ASP B 1 72 ? 11.5 18.094 -3.918 1 76.12 72 ASP B CA 1
ATOM 2074 C C . ASP B 1 72 ? 11.227 18.094 -2.416 1 76.12 72 ASP B C 1
ATOM 2076 O O . ASP B 1 72 ? 11.789 18.891 -1.678 1 76.12 72 ASP B O 1
ATOM 2080 N N . LEU B 1 73 ? 10.445 17.172 -2.053 1 77.56 73 LEU B N 1
ATOM 2081 C CA . LEU B 1 73 ? 10.023 17.188 -0.657 1 77.56 73 LEU B CA 1
ATOM 2082 C C . LEU B 1 73 ? 10.875 16.25 0.186 1 77.56 73 LEU B C 1
ATOM 2084 O O . LEU B 1 73 ? 11.289 16.609 1.292 1 77.56 73 LEU B O 1
ATOM 2088 N N . ILE B 1 74 ? 11.125 15.109 -0.313 1 80.25 74 ILE B N 1
ATOM 2089 C CA . ILE B 1 74 ? 11.734 14.086 0.523 1 80.25 74 ILE B CA 1
ATOM 2090 C C . ILE B 1 74 ? 13.148 13.789 0.026 1 80.25 74 ILE B C 1
ATOM 2092 O O . ILE B 1 74 ? 14 13.336 0.792 1 80.25 74 ILE B O 1
ATOM 2096 N N . GLY B 1 75 ? 13.516 14.188 -1.181 1 77.75 75 GLY B N 1
ATOM 2097 C CA . GLY B 1 75 ? 14.844 13.969 -1.742 1 77.75 75 GLY B CA 1
ATOM 2098 C C . GLY B 1 75 ? 15.109 12.508 -2.066 1 77.75 75 GLY B C 1
ATOM 2099 O O . GLY B 1 75 ? 16.109 12.188 -2.725 1 77.75 75 GLY B O 1
ATOM 2100 N N . ASP B 1 76 ? 14.453 11.609 -1.481 1 86.88 76 ASP B N 1
ATOM 2101 C CA . ASP B 1 76 ? 14.656 10.18 -1.691 1 86.88 76 ASP B CA 1
ATOM 2102 C C . ASP B 1 76 ? 13.344 9.484 -2.039 1 86.88 76 ASP B C 1
ATOM 2104 O O . ASP B 1 76 ? 12.484 9.305 -1.175 1 86.88 76 ASP B O 1
ATOM 2108 N N . LYS B 1 77 ? 13.242 9.023 -3.244 1 83.94 77 LYS B N 1
ATOM 2109 C CA . LYS B 1 77 ? 12.023 8.391 -3.734 1 83.94 77 LYS B CA 1
ATOM 2110 C C . LYS B 1 77 ? 11.773 7.062 -3.031 1 83.94 77 LYS B C 1
ATOM 2112 O O . LYS B 1 77 ? 10.625 6.602 -2.955 1 83.94 77 LYS B O 1
ATOM 2117 N N . ASP B 1 78 ? 12.773 6.547 -2.371 1 90.06 78 ASP B N 1
ATOM 2118 C CA . ASP B 1 78 ? 12.664 5.227 -1.755 1 90.06 78 ASP B CA 1
ATOM 2119 C C . ASP B 1 78 ? 11.891 5.297 -0.44 1 90.06 78 ASP B C 1
ATOM 2121 O O . ASP B 1 78 ? 11.43 4.273 0.072 1 90.06 78 ASP B O 1
ATOM 2125 N N . LYS B 1 79 ? 11.734 6.449 -0.014 1 93.06 79 LYS B N 1
ATOM 2126 C CA . LYS B 1 79 ? 11.07 6.625 1.277 1 93.06 79 LYS B CA 1
ATOM 2127 C C . LYS B 1 79 ? 9.555 6.645 1.12 1 93.06 79 LYS B C 1
ATOM 2129 O O . LYS B 1 79 ? 8.82 6.652 2.111 1 93.06 79 LYS B O 1
ATOM 2134 N N . LEU B 1 80 ? 9.141 6.633 -0.154 1 93.19 80 LEU B N 1
ATOM 2135 C CA . LEU B 1 80 ? 7.719 6.648 -0.458 1 93.19 80 LEU B CA 1
ATOM 2136 C C . LEU B 1 80 ? 7.309 5.395 -1.225 1 93.19 80 LEU B C 1
ATOM 2138 O O . LEU B 1 80 ? 8.094 4.859 -2.01 1 93.19 80 LEU B O 1
ATOM 2142 N N . CYS B 1 81 ? 6.109 4.992 -1.021 1 93.19 81 CYS B N 1
ATOM 2143 C CA . CYS B 1 81 ? 5.535 3.877 -1.768 1 93.19 81 CYS B CA 1
ATOM 2144 C C . CYS B 1 81 ? 4.586 4.379 -2.85 1 93.19 81 CYS B C 1
ATOM 2146 O O . CYS B 1 81 ? 3.738 3.625 -3.334 1 93.19 81 CYS B O 1
ATOM 2148 N N . SER B 1 82 ? 4.609 5.598 -3.104 1 89.12 82 SER B N 1
ATOM 2149 C CA . SER B 1 82 ? 3.893 6.273 -4.18 1 89.12 82 SER B CA 1
ATOM 2150 C C . SER B 1 82 ? 4.684 7.461 -4.715 1 89.12 82 SER B C 1
ATOM 2152 O O . SER B 1 82 ? 5.684 7.871 -4.113 1 89.12 82 SER B O 1
ATOM 2154 N N . GLU B 1 83 ? 4.211 8.039 -5.816 1 83.75 83 GLU B N 1
ATOM 2155 C CA . GLU B 1 83 ? 4.926 9.141 -6.457 1 83.75 83 GLU B CA 1
ATOM 2156 C C . GLU B 1 83 ? 4.742 10.438 -5.676 1 83.75 83 GLU B C 1
ATOM 2158 O O . GLU B 1 83 ? 5.48 11.406 -5.891 1 83.75 83 GLU B O 1
ATOM 2163 N N . LYS B 1 84 ? 3.742 10.414 -4.836 1 84.25 84 LYS B N 1
ATOM 2164 C CA . LYS B 1 84 ? 3.441 11.633 -4.082 1 84.25 84 LYS B CA 1
ATOM 2165 C C . LYS B 1 84 ? 3.078 11.305 -2.637 1 84.25 84 LYS B C 1
ATOM 2167 O O . LYS B 1 84 ? 2.688 10.18 -2.328 1 84.25 84 LYS B O 1
ATOM 2172 N N . ILE B 1 85 ? 3.275 12.312 -1.82 1 90.94 85 ILE B N 1
ATOM 2173 C CA . ILE B 1 85 ? 2.691 12.234 -0.486 1 90.94 85 ILE B CA 1
ATOM 2174 C C . ILE B 1 85 ? 1.206 12.578 -0.55 1 90.94 85 ILE B C 1
ATOM 2176 O O . ILE B 1 85 ? 0.821 13.578 -1.165 1 90.94 85 ILE B O 1
ATOM 2180 N N . LEU B 1 86 ? 0.435 11.758 0.013 1 92 86 LEU B N 1
ATOM 2181 C CA . LEU B 1 86 ? -0.995 12.023 0.11 1 92 86 LEU B CA 1
ATOM 2182 C C . LEU B 1 86 ? -1.342 12.633 1.465 1 92 86 LEU B C 1
ATOM 2184 O O . LEU B 1 86 ? -0.817 12.203 2.494 1 92 86 LEU B O 1
ATOM 2188 N N . ALA B 1 87 ? -2.127 13.688 1.419 1 95.75 87 ALA B N 1
ATOM 2189 C CA . ALA B 1 87 ? -2.51 14.383 2.643 1 95.75 87 ALA B CA 1
ATOM 2190 C C . ALA B 1 87 ? -3.961 14.859 2.576 1 95.75 87 ALA B C 1
ATOM 2192 O O . ALA B 1 87 ? -4.461 15.188 1.5 1 95.75 87 ALA B O 1
ATOM 2193 N N . GLN B 1 88 ? -4.613 14.883 3.699 1 96.25 88 GLN B N 1
ATOM 2194 C CA . GLN B 1 88 ? -5.961 15.43 3.824 1 96.25 88 GLN B CA 1
ATOM 2195 C C . GLN B 1 88 ? -6.23 15.906 5.25 1 96.25 88 GLN B C 1
ATOM 2197 O O . GLN B 1 88 ? -5.523 15.523 6.184 1 96.25 88 GLN B O 1
ATOM 2202 N N . PRO B 1 89 ? -7.176 16.797 5.418 1 97.62 89 PRO B N 1
ATOM 2203 C CA . PRO B 1 89 ? -7.52 17.188 6.785 1 97.62 89 PRO B CA 1
ATOM 2204 C C . PRO B 1 89 ? -7.914 15.992 7.66 1 97.62 89 PRO B C 1
ATOM 2206 O O . PRO B 1 89 ? -8.531 15.039 7.172 1 97.62 89 PRO B O 1
ATOM 2209 N N . TRP B 1 90 ? -7.688 16.125 8.945 1 97.56 90 TRP B N 1
ATOM 2210 C CA . TRP B 1 90 ? -7.895 14.992 9.836 1 97.56 90 TRP B CA 1
ATOM 2211 C C . TRP B 1 90 ? -9.258 15.07 10.523 1 97.56 90 TRP B C 1
ATOM 2213 O O . TRP B 1 90 ? -9.672 16.141 10.961 1 97.56 90 TRP B O 1
ATOM 2223 N N . THR B 1 91 ? -9.953 14.102 10.656 1 95.62 91 THR B N 1
ATOM 2224 C CA . THR B 1 91 ? -11.039 13.75 11.57 1 95.62 91 THR B CA 1
ATOM 2225 C C . THR B 1 91 ? -10.945 12.281 11.977 1 95.62 91 THR B C 1
ATOM 2227 O O . THR B 1 91 ? -10.172 11.523 11.406 1 95.62 91 THR B O 1
ATOM 2230 N N . THR B 1 92 ? -11.664 11.859 12.922 1 92.56 92 THR B N 1
ATOM 2231 C CA . THR B 1 92 ? -11.664 10.453 13.336 1 92.56 92 THR B CA 1
ATOM 2232 C C . THR B 1 92 ? -12.117 9.555 12.188 1 92.56 92 THR B C 1
ATOM 2234 O O . THR B 1 92 ? -11.531 8.492 11.953 1 92.56 92 THR B O 1
ATOM 2237 N N . LYS B 1 93 ? -13.055 10.031 11.445 1 90.75 93 LYS B N 1
ATOM 2238 C CA . LYS B 1 93 ? -13.586 9.266 10.328 1 90.75 93 LYS B CA 1
ATOM 2239 C C . LYS B 1 93 ? -12.578 9.203 9.18 1 90.75 93 LYS B C 1
ATOM 2241 O O . LYS B 1 93 ? -12.367 8.148 8.586 1 90.75 93 LYS B O 1
ATOM 2246 N N . THR B 1 94 ? -12 10.305 8.922 1 93.56 94 THR B N 1
ATOM 2247 C CA . THR B 1 94 ? -11.055 10.352 7.805 1 93.56 94 THR B CA 1
ATOM 2248 C C . THR B 1 94 ? -9.797 9.555 8.125 1 93.56 94 THR B C 1
ATOM 2250 O O . THR B 1 94 ? -9.148 9.016 7.23 1 93.56 94 THR B O 1
ATOM 2253 N N . GLU B 1 95 ? -9.445 9.492 9.336 1 95.94 95 GLU B N 1
ATOM 2254 C CA . GLU B 1 95 ? -8.273 8.711 9.734 1 95.94 95 GLU B CA 1
ATOM 2255 C C . GLU B 1 95 ? -8.477 7.23 9.422 1 95.94 95 GLU B C 1
ATOM 2257 O O . GLU B 1 95 ? -7.613 6.602 8.805 1 95.94 95 GLU B O 1
ATOM 2262 N N . LEU B 1 96 ? -9.609 6.738 9.844 1 94.06 96 LEU B N 1
ATOM 2263 C CA . LEU B 1 96 ? -9.906 5.328 9.609 1 94.06 96 LEU B CA 1
ATOM 2264 C C . LEU B 1 96 ? -9.93 5.016 8.117 1 94.06 96 LEU B C 1
ATOM 2266 O O . LEU B 1 96 ? -9.32 4.035 7.672 1 94.06 96 LEU B O 1
ATOM 2270 N N . GLN B 1 97 ? -10.578 5.871 7.414 1 91.75 97 GLN B N 1
ATOM 2271 C CA . GLN B 1 97 ? -10.695 5.684 5.973 1 91.75 97 GLN B CA 1
ATOM 2272 C C . GLN B 1 97 ? -9.328 5.77 5.293 1 91.75 97 GLN B C 1
ATOM 2274 O O . GLN B 1 97 ? -9.016 4.965 4.414 1 91.75 97 GLN B O 1
ATOM 2279 N N . PHE B 1 98 ? -8.586 6.73 5.664 1 94.56 98 PHE B N 1
ATOM 2280 C CA . PHE B 1 98 ? -7.273 6.957 5.07 1 94.56 98 PHE B CA 1
ATOM 2281 C C . PHE B 1 98 ? -6.344 5.781 5.34 1 94.56 98 PHE B C 1
ATOM 2283 O O . PHE B 1 98 ? -5.609 5.344 4.453 1 94.56 98 PHE B O 1
ATOM 2290 N N . ILE B 1 99 ? -6.332 5.27 6.48 1 95 99 ILE B N 1
ATOM 2291 C CA . ILE B 1 99 ? -5.5 4.129 6.848 1 95 99 ILE B CA 1
ATOM 2292 C C . ILE B 1 99 ? -5.945 2.895 6.062 1 95 99 ILE B C 1
ATOM 2294 O O . ILE B 1 99 ? -5.113 2.164 5.52 1 95 99 ILE B O 1
ATOM 2298 N N . TYR B 1 100 ? -7.215 2.703 5.977 1 90.88 100 TYR B N 1
ATOM 2299 C CA . TYR B 1 100 ? -7.734 1.562 5.227 1 90.88 100 TYR B CA 1
ATOM 2300 C C . TYR B 1 100 ? -7.285 1.615 3.771 1 90.88 100 TYR B C 1
ATOM 2302 O O . TYR B 1 100 ? -6.902 0.595 3.197 1 90.88 100 TYR B O 1
ATOM 2310 N N . GLU B 1 101 ? -7.246 2.764 3.264 1 89 101 GLU B N 1
ATOM 2311 C CA . GLU B 1 101 ? -6.98 2.941 1.839 1 89 101 GLU B CA 1
ATOM 2312 C C . GLU B 1 101 ? -5.484 2.902 1.547 1 89 101 GLU B C 1
ATOM 2314 O O . GLU B 1 101 ? -5.066 2.443 0.481 1 89 101 GLU B O 1
ATOM 2319 N N . ASN B 1 102 ? -4.668 3.359 2.475 1 91.5 102 ASN B N 1
ATOM 2320 C CA . ASN B 1 102 ? -3.281 3.635 2.123 1 91.5 102 ASN B CA 1
ATOM 2321 C C . ASN B 1 102 ? -2.312 2.912 3.055 1 91.5 102 ASN B C 1
ATOM 2323 O O . ASN B 1 102 ? -1.099 2.945 2.842 1 91.5 102 ASN B O 1
ATOM 2327 N N . GLY B 1 103 ? -2.812 2.281 4.031 1 93.44 103 GLY B N 1
ATOM 2328 C CA . GLY B 1 103 ? -1.955 1.654 5.027 1 93.44 103 GLY B CA 1
ATOM 2329 C C . GLY B 1 103 ? -1.236 0.424 4.504 1 93.44 103 GLY B C 1
ATOM 2330 O O . GLY B 1 103 ? -1.798 -0.343 3.719 1 93.44 103 GLY B O 1
ATOM 2331 N N . GLN B 1 104 ? -0 0.284 4.938 1 91.81 104 GLN B N 1
ATOM 2332 C CA . GLN B 1 104 ? 0.788 -0.913 4.664 1 91.81 104 GLN B CA 1
ATOM 2333 C C . GLN B 1 104 ? 0.574 -1.971 5.742 1 91.81 104 GLN B C 1
ATOM 2335 O O . GLN B 1 104 ? 1.317 -2.023 6.723 1 91.81 104 GLN B O 1
ATOM 2340 N N . PHE B 1 105 ? -0.235 -2.867 5.488 1 88.94 105 PHE B N 1
ATOM 2341 C CA . PHE B 1 105 ? -0.626 -3.842 6.5 1 88.94 105 PHE B CA 1
ATOM 2342 C C . PHE B 1 105 ? 0.284 -5.062 6.457 1 88.94 105 PHE B C 1
ATOM 2344 O O . PHE B 1 105 ? 0.677 -5.512 5.379 1 88.94 105 PHE B O 1
ATOM 2351 N N . SER B 1 106 ? 0.561 -5.613 7.598 1 83 106 SER B N 1
ATOM 2352 C CA . SER B 1 106 ? 1.4 -6.801 7.715 1 83 106 SER B CA 1
ATOM 2353 C C . SER B 1 106 ? 0.617 -8.062 7.387 1 83 106 SER B C 1
ATOM 2355 O O . SER B 1 106 ? 1.194 -9.062 6.945 1 83 106 SER B O 1
ATOM 2357 N N . HIS B 1 107 ? -0.667 -8.023 7.668 1 81.5 107 HIS B N 1
ATOM 2358 C CA . HIS B 1 107 ? -1.548 -9.172 7.457 1 81.5 107 HIS B CA 1
ATOM 2359 C C . HIS B 1 107 ? -2.895 -8.734 6.895 1 81.5 107 HIS B C 1
ATOM 2361 O O . HIS B 1 107 ? -3.367 -7.629 7.188 1 81.5 107 HIS B O 1
ATOM 2367 N N . THR B 1 108 ? -3.412 -9.625 6.121 1 78.06 108 THR B N 1
ATOM 2368 C CA . THR B 1 108 ? -4.73 -9.352 5.562 1 78.06 108 THR B CA 1
ATOM 2369 C C . THR B 1 108 ? -5.75 -9.117 6.676 1 78.06 108 THR B C 1
ATOM 2371 O O . THR B 1 108 ? -6.656 -8.289 6.527 1 78.06 108 THR B O 1
ATOM 2374 N N . SER B 1 109 ? -5.508 -9.789 7.699 1 83.56 109 SER B N 1
ATOM 2375 C CA . SER B 1 109 ? -6.441 -9.672 8.812 1 83.56 109 SER B CA 1
ATOM 2376 C C . SER B 1 109 ? -6.445 -8.266 9.391 1 83.56 109 SER B C 1
ATOM 2378 O O . SER B 1 109 ? -7.473 -7.793 9.891 1 83.56 109 SER B O 1
ATOM 2380 N N . SER B 1 110 ? -5.301 -7.582 9.414 1 87.69 110 SER B N 1
ATOM 2381 C CA . SER B 1 110 ? -5.234 -6.207 9.898 1 87.69 110 SER B CA 1
ATOM 2382 C C . SER B 1 110 ? -6.07 -5.273 9.031 1 87.69 110 SER B C 1
ATOM 2384 O O . SER B 1 110 ? -6.746 -4.379 9.539 1 87.69 110 SER B O 1
ATOM 2386 N N . LYS B 1 111 ? -5.992 -5.438 7.754 1 84.62 111 LYS B N 1
ATOM 2387 C CA . LYS B 1 111 ? -6.789 -4.633 6.836 1 84.62 111 LYS B CA 1
ATOM 2388 C C . LYS B 1 111 ? -8.281 -4.848 7.07 1 84.62 111 LYS B C 1
ATOM 2390 O O . LYS B 1 111 ? -9.062 -3.895 7.039 1 84.62 111 LYS B O 1
ATOM 2395 N N . GLU B 1 112 ? -8.633 -6.121 7.32 1 85.62 112 GLU B N 1
ATOM 2396 C CA . GLU B 1 112 ? -10.031 -6.461 7.59 1 85.62 112 GLU B CA 1
ATOM 2397 C C . GLU B 1 112 ? -10.539 -5.754 8.844 1 85.62 112 GLU B C 1
ATOM 2399 O O . GLU B 1 112 ? -11.703 -5.371 8.914 1 85.62 112 GLU B O 1
ATOM 2404 N N . TYR B 1 113 ? -9.688 -5.668 9.773 1 89.81 113 TYR B N 1
ATOM 2405 C CA . TYR B 1 113 ? -10.047 -4.938 10.984 1 89.81 113 TYR B CA 1
ATOM 2406 C C . TYR B 1 113 ? -10.531 -3.533 10.656 1 89.81 113 TYR B C 1
ATOM 2408 O O . TYR B 1 113 ? -11.594 -3.113 11.117 1 89.81 113 TYR B O 1
ATOM 2416 N N . TYR B 1 114 ? -9.773 -2.791 9.859 1 88.06 114 TYR B N 1
ATOM 2417 C CA . TYR B 1 114 ? -10.133 -1.419 9.523 1 88.06 114 TYR B CA 1
ATOM 2418 C C . TYR B 1 114 ? -11.383 -1.384 8.656 1 88.06 114 TYR B C 1
ATOM 2420 O O . TYR B 1 114 ? -12.211 -0.476 8.781 1 88.06 114 TYR B O 1
ATOM 2428 N N . ALA B 1 115 ? -11.516 -2.338 7.801 1 84.56 115 ALA B N 1
ATOM 2429 C CA . ALA B 1 115 ? -12.734 -2.436 6.996 1 84.56 115 ALA B CA 1
ATOM 2430 C C . ALA B 1 115 ? -13.969 -2.576 7.887 1 84.56 115 ALA B C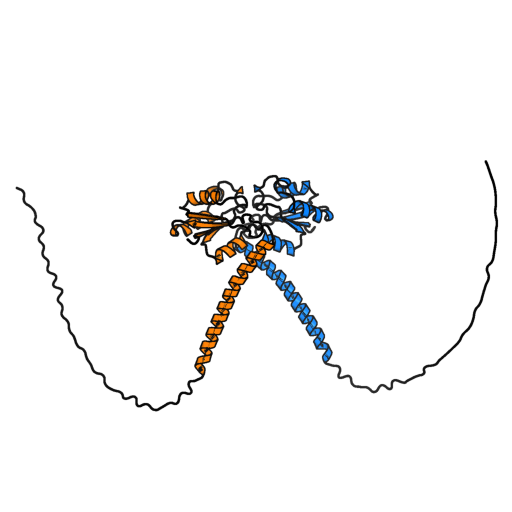 1
ATOM 2432 O O . ALA B 1 115 ? -14.984 -1.919 7.652 1 84.56 115 ALA B O 1
ATOM 2433 N N . ASN B 1 116 ? -13.875 -3.395 8.867 1 89.31 116 ASN B N 1
ATOM 2434 C CA . ASN B 1 116 ? -14.969 -3.627 9.805 1 89.31 116 ASN B CA 1
ATOM 2435 C C . ASN B 1 116 ? -15.281 -2.383 10.633 1 89.31 116 ASN B C 1
ATOM 2437 O O . ASN B 1 116 ? -16.438 -2.064 10.875 1 89.31 116 ASN B O 1
ATOM 2441 N N . GLU B 1 117 ? -14.234 -1.697 11.055 1 89.56 117 GLU B N 1
ATOM 2442 C CA . GLU B 1 117 ? -14.406 -0.471 11.828 1 89.56 117 GLU B CA 1
ATOM 2443 C C . GLU B 1 117 ? -15.141 0.596 11.008 1 89.56 117 GLU B C 1
ATOM 2445 O O . GLU B 1 117 ? -15.945 1.354 11.555 1 89.56 117 GLU B O 1
ATOM 2450 N N . LEU B 1 118 ? -14.836 0.694 9.758 1 87.25 118 LEU B N 1
ATOM 2451 C CA . LEU B 1 118 ? -15.477 1.675 8.891 1 87.25 118 LEU B CA 1
ATOM 2452 C C . LEU B 1 118 ? -16.953 1.35 8.695 1 87.25 118 LEU B C 1
ATOM 2454 O O . LEU B 1 118 ? -17.781 2.256 8.617 1 87.25 118 LEU B O 1
ATOM 2458 N N . LYS B 1 119 ? -17.281 0.084 8.609 1 83.75 119 LYS B N 1
ATOM 2459 C CA . LYS B 1 119 ? -18.672 -0.335 8.453 1 83.75 119 LYS B CA 1
ATOM 2460 C C . LYS B 1 119 ? -19.484 0 9.695 1 83.75 119 LYS B C 1
ATOM 2462 O O . LYS B 1 119 ? -20.672 0.365 9.594 1 83.75 119 LYS B O 1
ATOM 2467 N N . LYS B 1 120 ? -18.984 -0.246 10.812 1 82.31 120 LYS B N 1
ATOM 2468 C CA . LYS B 1 120 ? -19.672 0.06 12.062 1 82.31 120 LYS B CA 1
ATOM 2469 C C . LYS B 1 120 ? -20.016 1.546 12.148 1 82.31 120 LYS B C 1
ATOM 2471 O O . LYS B 1 120 ? -21.078 1.917 12.648 1 82.31 120 LYS B O 1
ATOM 2476 N N . GLY B 1 121 ? -19.031 2.342 11.719 1 67 121 GLY B N 1
ATOM 2477 C CA . GLY B 1 121 ? -19.266 3.777 11.742 1 67 121 GLY B CA 1
ATOM 2478 C C . GLY B 1 121 ? -20.344 4.227 10.781 1 67 121 GLY B C 1
ATOM 2479 O O . GLY B 1 121 ? -21.062 5.191 11.055 1 67 121 GLY B O 1
ATOM 2480 N N . GLU B 1 122 ? -20.422 3.541 9.641 1 66.19 122 GLU B N 1
ATOM 2481 C CA . GLU B 1 122 ? -21.484 3.822 8.672 1 66.19 122 GLU B CA 1
ATOM 2482 C C . GLU B 1 122 ? -22.844 3.371 9.195 1 66.19 122 GLU B C 1
ATOM 2484 O O . GLU B 1 122 ? -23.859 4.031 8.953 1 66.19 122 GLU B O 1
ATOM 2489 N N . SER B 1 123 ? -22.875 2.141 9.742 1 61.53 123 SER B N 1
ATOM 2490 C CA . SER B 1 123 ? -24.125 1.591 10.273 1 61.53 123 SER B CA 1
ATOM 2491 C C . SER B 1 123 ? -24.656 2.451 11.414 1 61.53 123 SER B C 1
ATOM 2493 O O . SER B 1 123 ? -25.875 2.648 11.523 1 61.53 123 SER B O 1
ATOM 2495 N N . ASN B 1 124 ? -23.797 2.848 12.219 1 53.5 124 ASN B N 1
ATOM 2496 C CA . ASN B 1 124 ? -24.25 3.73 13.289 1 53.5 124 ASN B CA 1
ATOM 2497 C C . ASN B 1 124 ? -24.844 5.027 12.734 1 53.5 124 ASN B C 1
ATOM 2499 O O . ASN B 1 124 ? -25.781 5.582 13.297 1 53.5 124 ASN B O 1
ATOM 2503 N N . ARG B 1 125 ? -24.344 5.414 11.586 1 53.12 125 ARG B N 1
ATOM 2504 C CA . ARG B 1 125 ? -24.938 6.57 10.93 1 53.12 125 ARG B CA 1
ATOM 2505 C C . ARG B 1 125 ? -26.312 6.223 10.336 1 53.12 125 ARG B C 1
ATOM 2507 O O . ARG B 1 125 ? -27.25 7.023 10.406 1 53.12 125 ARG B O 1
ATOM 2514 N N . ARG B 1 126 ? -26.422 4.918 9.758 1 54.78 126 ARG B N 1
ATOM 2515 C CA . ARG B 1 126 ? -27.703 4.492 9.219 1 54.78 126 ARG B CA 1
ATOM 2516 C C . ARG B 1 126 ? -28.719 4.254 10.328 1 54.78 126 ARG B C 1
ATOM 2518 O O . ARG B 1 126 ? -29.891 4.574 10.188 1 54.78 126 ARG B O 1
ATOM 2525 N N . GLY B 1 127 ? -28.188 3.662 11.312 1 50.41 127 GLY B N 1
ATOM 2526 C CA . GLY B 1 127 ? -29.062 3.492 12.453 1 50.41 127 GLY B CA 1
ATOM 2527 C C . GLY B 1 127 ? -29.562 4.809 13.023 1 50.41 127 GLY B C 1
ATOM 2528 O O . GLY B 1 127 ? -30.734 4.938 13.359 1 50.41 127 GLY B O 1
ATOM 2529 N N . ASP B 1 128 ? -28.656 5.699 13.086 1 55.88 128 ASP B N 1
ATOM 2530 C CA . ASP B 1 128 ? -29.062 7.023 13.562 1 55.88 128 ASP B CA 1
ATOM 2531 C C . ASP B 1 128 ? -30.031 7.684 12.57 1 55.88 128 ASP B C 1
ATOM 2533 O O . ASP B 1 128 ? -30.984 8.359 12.977 1 55.88 128 ASP B O 1
ATOM 2537 N N . GLU B 1 129 ? -29.719 7.375 11.312 1 55.97 129 GLU B N 1
ATOM 2538 C CA . GLU B 1 129 ? -30.625 7.879 10.289 1 55.97 129 GLU B CA 1
ATOM 2539 C C . GLU B 1 129 ? -31.969 7.184 10.359 1 55.97 129 GLU B C 1
ATOM 2541 O O . GLU B 1 129 ? -33 7.824 10.195 1 55.97 129 GLU B O 1
ATOM 2546 N N . ASN B 1 130 ? -31.922 5.906 10.562 1 57.31 130 ASN B N 1
ATOM 2547 C CA . ASN B 1 130 ? -33.156 5.152 10.734 1 57.31 130 ASN B CA 1
ATOM 2548 C C . ASN B 1 130 ? -33.875 5.535 12.031 1 57.31 130 ASN B C 1
ATOM 2550 O O . ASN B 1 130 ? -35.094 5.598 12.062 1 57.31 130 ASN B O 1
ATOM 2554 N N . GLU B 1 131 ? -33.156 5.734 13 1 55.16 131 GLU B N 1
ATOM 2555 C CA . GLU B 1 131 ? -33.75 6.188 14.258 1 55.16 131 GLU B CA 1
ATOM 2556 C C . GLU B 1 131 ? -34.344 7.594 14.117 1 55.16 131 GLU B C 1
ATOM 2558 O O . GLU B 1 131 ? -35.406 7.883 14.648 1 55.16 131 GLU B O 1
ATOM 2563 N N . ARG B 1 132 ? -33.75 8.484 13.391 1 53.47 132 ARG B N 1
ATOM 2564 C CA . ARG B 1 132 ? -34.281 9.805 13.109 1 53.47 132 ARG B CA 1
ATOM 2565 C C . ARG B 1 132 ? -35.531 9.711 12.242 1 53.47 132 ARG B C 1
ATOM 2567 O O . ARG B 1 132 ? -36.5 10.461 12.445 1 53.47 132 ARG B O 1
ATOM 2574 N N . LYS B 1 133 ? -35.594 8.664 11.414 1 57.97 133 LYS B N 1
ATOM 2575 C CA . LYS B 1 133 ? -36.781 8.422 10.578 1 57.97 133 LYS B CA 1
ATOM 2576 C C . LYS B 1 133 ? -37.906 7.828 11.383 1 57.97 133 LYS B C 1
ATOM 2578 O O . LYS B 1 133 ? -39.094 8.172 11.172 1 57.97 133 LYS B O 1
ATOM 2583 N N . ARG B 1 134 ? -37.625 7.047 12.266 1 58.75 134 ARG B N 1
ATOM 2584 C CA . ARG B 1 134 ? -38.625 6.473 13.141 1 58.75 134 ARG B CA 1
ATOM 2585 C C . ARG B 1 134 ? -39.188 7.512 14.109 1 58.75 134 ARG B C 1
ATOM 2587 O O . ARG B 1 134 ? -40.375 7.496 14.445 1 58.75 134 ARG B O 1
ATOM 2594 N N . SER B 1 135 ? -38.312 8.359 14.484 1 55.34 135 SER B N 1
ATOM 2595 C CA . SER B 1 135 ? -38.719 9.438 15.383 1 55.34 135 SER B CA 1
ATOM 2596 C C . SER B 1 135 ? -39.594 10.453 14.648 1 55.34 135 SER B C 1
ATOM 2598 O O . SER B 1 135 ? -40.562 10.992 15.227 1 55.34 135 SER B O 1
ATOM 2600 N N . ARG B 1 136 ? -39.312 10.586 13.383 1 57.38 136 ARG B N 1
ATOM 2601 C CA . ARG B 1 136 ? -40.125 11.484 12.578 1 57.38 136 ARG B CA 1
ATOM 2602 C C . ARG B 1 136 ? -41.5 10.867 12.297 1 57.38 136 ARG B C 1
ATOM 2604 O O . ARG B 1 136 ? -42.5 11.578 12.203 1 57.38 136 ARG B O 1
ATOM 2611 N N . SER B 1 137 ? -41.469 9.57 12.094 1 54.16 137 SER B N 1
ATOM 2612 C CA . SER B 1 137 ? -42.719 8.859 11.828 1 54.16 137 SER B CA 1
ATOM 2613 C C . SER B 1 137 ? -43.594 8.828 13.07 1 54.16 137 SER B C 1
ATOM 2615 O O . SER B 1 137 ? -44.844 8.852 12.953 1 54.16 137 SER B O 1
ATOM 2617 N N . ARG B 1 138 ? -43 8.836 14.188 1 52.19 138 ARG B N 1
ATOM 2618 C CA . ARG B 1 138 ? -43.781 8.82 15.422 1 52.19 138 ARG B CA 1
ATOM 2619 C C . ARG B 1 138 ? -44.438 10.18 15.68 1 52.19 138 ARG B C 1
ATOM 2621 O O . ARG B 1 138 ? -45.5 10.266 16.281 1 52.19 138 ARG B O 1
ATOM 2628 N N . HIS B 1 139 ? -43.719 11.258 15.195 1 51.09 139 HIS B N 1
ATOM 2629 C CA . HIS B 1 139 ? -44.25 12.594 15.422 1 51.09 139 HIS B CA 1
ATOM 2630 C C . HIS B 1 139 ? -45.469 12.867 14.516 1 51.09 139 HIS B C 1
ATOM 2632 O O . HIS B 1 139 ? -46.312 13.695 14.836 1 51.09 139 HIS B O 1
ATOM 2638 N N . SER B 1 140 ? -45.469 12.219 13.359 1 49.62 140 SER B N 1
ATOM 2639 C CA . SER B 1 140 ? -46.562 12.5 12.43 1 49.62 140 SER B CA 1
ATOM 2640 C C . SER B 1 140 ? -47.844 11.789 12.844 1 49.62 140 SER B C 1
ATOM 2642 O O . SER B 1 140 ? -48.938 12.195 12.438 1 49.62 140 SER B O 1
ATOM 2644 N N . ARG B 1 141 ? -47.594 10.664 13.484 1 45.69 141 ARG B N 1
ATOM 2645 C CA . ARG B 1 141 ? -48.812 9.891 13.742 1 45.69 141 ARG B CA 1
ATOM 2646 C C . ARG B 1 141 ? -49.562 10.43 14.961 1 45.69 141 ARG B C 1
ATOM 2648 O O . ARG B 1 141 ? -50.688 10.039 15.219 1 45.69 141 ARG B O 1
ATOM 2655 N N . SER B 1 142 ? -48.75 11.094 15.719 1 41.91 142 SER B N 1
ATOM 2656 C CA . SER B 1 142 ? -49.375 11.461 16.984 1 41.91 142 SER B CA 1
ATOM 2657 C C . SER B 1 142 ? -50.438 12.547 16.781 1 41.91 142 SER B C 1
ATOM 2659 O O . SER B 1 142 ? -51.188 12.859 17.703 1 41.91 142 SER B O 1
ATOM 2661 N N . HIS B 1 143 ? -50.25 13.203 15.648 1 43.09 143 HIS B N 1
ATOM 2662 C CA . HIS B 1 143 ? -51.062 14.398 15.695 1 43.09 143 HIS B CA 1
ATOM 2663 C C . HIS B 1 143 ? -52.531 14.055 15.383 1 43.09 143 HIS B C 1
ATOM 2665 O O . HIS B 1 143 ? -53.375 14.953 15.305 1 43.09 143 HIS B O 1
ATOM 2671 N N . SER B 1 144 ? -52.562 12.867 14.758 1 42.16 144 SER B N 1
ATOM 2672 C CA . SER B 1 144 ? -53.875 12.867 14.125 1 42.16 144 SER B CA 1
ATOM 2673 C C . SER B 1 144 ? -55 12.727 15.148 1 42.16 144 SER B C 1
ATOM 2675 O O . SER B 1 144 ? -56.188 12.695 14.797 1 42.16 144 SER B O 1
ATOM 2677 N N . ARG B 1 145 ? -54.5 12.141 16.234 1 34.75 145 ARG B N 1
ATOM 2678 C CA . ARG B 1 145 ? -55.656 11.5 16.844 1 34.75 145 ARG B CA 1
ATOM 2679 C C . ARG B 1 145 ? -56.688 12.531 17.266 1 34.75 145 ARG B C 1
ATOM 2681 O O . ARG B 1 145 ? -57.906 12.312 17.125 1 34.75 145 ARG B O 1
ATOM 2688 N N . HIS B 1 146 ? -56.219 13.281 18.25 1 35 146 HIS B N 1
ATOM 2689 C CA . HIS B 1 146 ? -57.094 13.438 19.406 1 35 146 HIS B CA 1
ATOM 2690 C C . HIS B 1 146 ? -58.156 14.508 19.141 1 35 146 HIS B C 1
ATOM 2692 O O . HIS B 1 146 ? -58.906 14.875 20.047 1 35 146 HIS B O 1
ATOM 2698 N N . PHE B 1 147 ? -58.062 15.102 17.969 1 32.84 147 PHE B N 1
ATOM 2699 C CA . PHE B 1 147 ? -58.688 16.422 18.062 1 32.84 147 PHE B CA 1
ATOM 2700 C C . PHE B 1 147 ? -60.188 16.312 18.391 1 32.84 147 PHE B C 1
ATOM 2702 O O . PHE B 1 147 ? -61 16.844 17.656 1 32.84 147 PHE B O 1
ATOM 2709 N N . LYS B 1 148 ? -60.531 15.125 18.859 1 30.77 148 LYS B N 1
ATOM 2710 C CA . LYS B 1 148 ? -62 15.117 18.859 1 30.77 148 LYS B CA 1
ATOM 2711 C C . LYS B 1 148 ? -62.531 16.188 19.797 1 30.77 148 LYS B C 1
ATOM 2713 O O . LYS B 1 148 ? -63.562 15.984 20.453 1 30.77 148 LYS B O 1
ATOM 2718 N N . GLY B 1 149 ? -61.656 17.266 20.156 1 23.7 149 GLY B N 1
ATOM 2719 C CA . GLY B 1 149 ? -62.031 18.125 21.266 1 23.7 149 GLY B CA 1
ATOM 2720 C C . GLY B 1 149 ? -63.375 18.812 21.062 1 23.7 149 GLY B C 1
ATOM 2721 O O . GLY B 1 149 ? -63.781 19.047 19.922 1 23.7 149 GLY B O 1
ATOM 2722 N N . SER B 1 150 ? -64.25 18.688 22.078 1 28.42 150 SER B N 1
ATOM 2723 C CA . SER B 1 150 ? -65.625 19.219 22.297 1 28.42 150 SER B CA 1
ATOM 2724 C C . SER B 1 150 ? -65.625 20.734 22.125 1 28.42 150 SER B C 1
ATOM 2726 O O . SER B 1 150 ? -64.75 21.438 22.609 1 28.42 150 SER B O 1
ATOM 2728 N N . LYS B 1 151 ? -66.188 21.219 21.078 1 27.45 151 LYS B N 1
ATOM 2729 C CA . LYS B 1 151 ? -66.375 22.594 20.656 1 27.45 151 LYS B CA 1
ATOM 2730 C C . LYS B 1 151 ? -67.062 23.406 21.766 1 27.45 151 LYS B C 1
ATOM 2732 O O . LYS B 1 151 ? -68.25 23.266 22.031 1 27.45 151 LYS B O 1
ATOM 2737 N N . ARG B 1 152 ? -66.5 23.453 23.047 1 22.11 152 ARG B N 1
ATOM 2738 C CA . ARG B 1 152 ? -67.312 24.312 23.875 1 22.11 152 ARG B CA 1
ATOM 2739 C C . ARG B 1 152 ? -67.312 25.734 23.328 1 22.11 152 ARG B C 1
ATOM 2741 O O . ARG B 1 152 ? -66.375 26.172 22.688 1 22.11 152 ARG B O 1
ATOM 2748 N N . HIS B 1 153 ? -68.375 26.547 23.484 1 23.31 153 HIS B N 1
ATOM 2749 C CA . HIS B 1 153 ? -69 27.75 23 1 23.31 153 HIS B CA 1
ATOM 2750 C C . HIS B 1 153 ? -68.312 29 23.453 1 23.31 153 HIS B C 1
ATOM 2752 O O . HIS B 1 153 ? -68.75 30.125 23.188 1 23.31 153 HIS B O 1
ATOM 2758 N N . HIS B 1 154 ? -67 28.953 23.844 1 21.02 154 HIS B N 1
ATOM 2759 C CA . HIS B 1 154 ? -66.812 30.188 24.609 1 21.02 154 HIS B CA 1
ATOM 2760 C C . HIS B 1 154 ? -66.875 31.422 23.719 1 21.02 154 HIS B C 1
ATOM 2762 O O . HIS B 1 154 ? -66.5 31.359 22.531 1 21.02 154 HIS B O 1
ATOM 2768 N N . SER B 1 155 ? -67.5 32.469 24.312 1 21.75 155 SER B N 1
ATOM 2769 C CA . SER B 1 155 ? -68 33.812 24.031 1 21.75 155 SER B CA 1
ATOM 2770 C C . SER B 1 155 ? -66.812 34.781 23.859 1 21.75 155 SER B C 1
ATOM 2772 O O . SER B 1 155 ? -65.938 34.906 24.766 1 21.75 155 SER B O 1
ATOM 2774 N N . ARG B 1 156 ? -66.25 34.875 22.781 1 21.83 156 ARG B N 1
ATOM 2775 C CA . ARG B 1 156 ? -65.188 35.688 22.266 1 21.83 156 ARG B CA 1
ATOM 2776 C C . ARG B 1 156 ? -65.438 37.188 22.484 1 21.83 156 ARG B C 1
ATOM 2778 O O . ARG B 1 156 ? -66.25 37.781 21.781 1 21.83 156 ARG B O 1
ATOM 2785 N N . SER B 1 157 ? -65.625 37.562 23.844 1 20.33 157 SER B N 1
ATOM 2786 C CA . SER B 1 157 ? -65.875 39 23.828 1 20.33 157 SER B CA 1
ATOM 2787 C C . SER B 1 157 ? -64.688 39.75 23.203 1 20.33 157 SER B C 1
ATOM 2789 O O . SER B 1 157 ? -63.531 39.375 23.328 1 20.33 157 SER B O 1
ATOM 2791 N N . ARG B 1 158 ? -64.938 40.656 22.312 1 20.42 158 ARG B N 1
ATOM 2792 C CA . ARG B 1 158 ? -64.438 41.531 21.297 1 20.42 158 ARG B CA 1
ATOM 2793 C C . ARG B 1 158 ? -63.594 42.656 21.938 1 20.42 158 ARG B C 1
ATOM 2795 O O . ARG B 1 158 ? -63.125 43.562 21.25 1 20.42 158 ARG B O 1
ATOM 2802 N N . SER B 1 159 ? -63.219 42.656 23.312 1 19.66 159 SER B N 1
ATOM 2803 C CA . SER B 1 159 ? -63.125 44.094 23.562 1 19.66 159 SER B CA 1
ATOM 2804 C C . SER B 1 159 ? -62 44.719 22.734 1 19.66 159 SER B C 1
ATOM 2806 O O . SER B 1 159 ? -61.125 44 22.266 1 19.66 159 SER B O 1
ATOM 2808 N N . ARG B 1 160 ? -61.938 46.156 22.859 1 19.48 160 ARG B N 1
ATOM 2809 C CA . ARG B 1 160 ? -61.719 47.469 22.234 1 19.48 160 ARG B CA 1
ATOM 2810 C C . ARG B 1 160 ? -60.219 47.781 22.156 1 19.48 160 ARG B C 1
ATOM 2812 O O . ARG B 1 160 ? -59.438 47.25 22.938 1 19.48 160 ARG B O 1
ATOM 2819 N N . ARG B 1 161 ? -59.812 48.562 21.25 1 19.97 161 ARG B N 1
ATOM 2820 C CA . ARG B 1 161 ? -58.906 49.188 20.312 1 19.97 161 ARG B CA 1
ATOM 2821 C C . ARG B 1 161 ? -57.969 50.156 21.031 1 19.97 161 ARG B C 1
ATOM 2823 O O . ARG B 1 161 ? -57.188 50.844 20.391 1 19.97 161 ARG B O 1
ATOM 2830 N N . GLU B 1 162 ? -57.812 50.188 22.453 1 20.45 162 GLU B N 1
ATOM 2831 C CA . GLU B 1 162 ? -57.438 51.562 22.734 1 20.45 162 GLU B CA 1
ATOM 2832 C C . GLU B 1 162 ? -56.062 51.906 22.109 1 20.45 162 GLU B C 1
ATOM 2834 O O . GLU B 1 162 ? -55.188 51.031 22.047 1 20.45 162 GLU B O 1
ATOM 2839 N N . ARG B 1 163 ? -55.812 53.156 21.562 1 20.72 163 ARG B N 1
ATOM 2840 C CA . ARG B 1 163 ? -55.125 54.125 20.688 1 20.72 163 ARG B CA 1
ATOM 2841 C C . ARG B 1 163 ? -53.812 54.562 21.297 1 20.72 163 ARG B C 1
ATOM 2843 O O . ARG B 1 163 ? -53.125 55.438 20.75 1 20.72 163 ARG B O 1
ATOM 2850 N N . ARG B 1 164 ? -53.094 53.969 22.312 1 19.59 164 ARG B N 1
ATOM 2851 C CA . ARG B 1 164 ? -52.312 55.031 22.984 1 19.59 164 ARG B CA 1
ATOM 2852 C C . ARG B 1 164 ? -51.094 55.438 22.156 1 19.59 164 ARG B C 1
ATOM 2854 O O . ARG B 1 164 ? -50.25 54.594 21.844 1 19.59 164 ARG B O 1
ATOM 2861 N N . ARG B 1 165 ? -51.156 56.469 21.328 1 21.17 165 ARG B N 1
ATOM 2862 C CA . ARG B 1 165 ? -50.219 57.094 20.406 1 21.17 165 ARG B CA 1
ATOM 2863 C C . ARG B 1 165 ? -49.094 57.781 21.188 1 21.17 165 ARG B C 1
ATOM 2865 O O . ARG B 1 165 ? -48.219 58.438 20.594 1 21.17 165 ARG B O 1
ATOM 2872 N N . SER B 1 166 ? -48.719 57.531 22.484 1 17.77 166 SER B N 1
ATOM 2873 C CA . SER B 1 166 ? -48.125 58.75 23.031 1 17.77 166 SER B CA 1
ATOM 2874 C C . SER B 1 166 ? -46.875 59.125 22.25 1 17.77 166 SER B C 1
ATOM 2876 O O . SER B 1 166 ? -46.75 60.281 21.797 1 17.77 166 SER B O 1
ATOM 2878 N N . ARG B 1 167 ? -45.531 59.094 22.859 1 18.92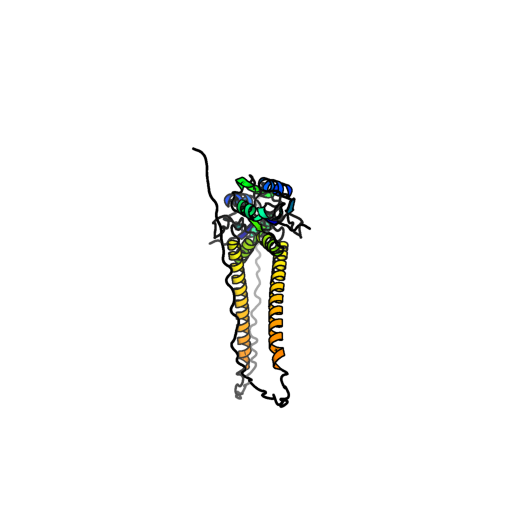 167 ARG B N 1
ATOM 2879 C CA . ARG B 1 167 ? -44.75 60.25 23.359 1 18.92 167 ARG B CA 1
ATOM 2880 C C . ARG B 1 167 ? -43.656 60.625 22.375 1 18.92 167 ARG B C 1
ATOM 2882 O O . ARG B 1 167 ? -43 59.75 21.781 1 18.92 167 ARG B O 1
ATOM 2889 N N . SER B 1 168 ? -43.531 61.906 21.969 1 20 168 SER B N 1
ATOM 2890 C CA . SER B 1 168 ? -42.938 62.938 21.141 1 20 168 SER B CA 1
ATOM 2891 C C . SER B 1 168 ? -41.438 63.094 21.438 1 20 168 SER B C 1
ATOM 2893 O O . SER B 1 168 ? -40.781 63.969 20.844 1 20 168 SER B O 1
ATOM 2895 N N . ARG B 1 169 ? -40.656 62.219 22.156 1 20.73 169 ARG B N 1
ATOM 2896 C CA . ARG B 1 169 ? -39.594 63.031 22.781 1 20.73 169 ARG B CA 1
ATOM 2897 C C . ARG B 1 169 ? -38.656 63.594 21.734 1 20.73 169 ARG B C 1
ATOM 2899 O O . ARG B 1 169 ? -38.438 63 20.688 1 20.73 169 ARG B O 1
ATOM 2906 N N . SER B 1 170 ? -38.031 64.812 22 1 20.47 170 SER B N 1
ATOM 2907 C CA . SER B 1 170 ? -37.438 66.062 21.516 1 20.47 170 SER B CA 1
ATOM 2908 C C . SER B 1 170 ? -36 65.812 21.016 1 20.47 170 SER B C 1
ATOM 2910 O O . SER B 1 170 ? -35.344 64.875 21.422 1 20.47 170 SER B O 1
ATOM 2912 N N . PRO B 1 171 ? -35.438 66.688 20.156 1 23.97 171 PRO B N 1
ATOM 2913 C CA . PRO B 1 171 ? -34.5 67 19.078 1 23.97 171 PRO B CA 1
ATOM 2914 C C . PRO B 1 171 ? -33.094 67.312 19.594 1 23.97 171 PRO B C 1
ATOM 2916 O O . PRO B 1 171 ? -32.188 67.562 18.812 1 23.97 171 PRO B O 1
ATOM 2919 N N . ARG B 1 172 ? -32.5 66.938 20.797 1 20.16 172 ARG B N 1
ATOM 2920 C CA . ARG B 1 172 ? -31.578 68 21.281 1 20.16 172 ARG B CA 1
ATOM 2921 C C . ARG B 1 172 ? -30.25 67.938 20.547 1 20.16 172 ARG B C 1
ATOM 2923 O O . ARG B 1 172 ? -29.328 68.688 20.859 1 20.16 172 ARG B O 1
ATOM 2930 N N . ARG B 1 173 ? -29.891 67.5 19.359 1 20.53 173 ARG B N 1
ATOM 2931 C CA . ARG B 1 173 ? -28.469 67.25 19.219 1 20.53 173 ARG B CA 1
ATOM 2932 C C . ARG B 1 173 ? -27.703 68.562 18.984 1 20.53 173 ARG B C 1
ATOM 2934 O O . ARG B 1 173 ? -27.75 69.125 17.891 1 20.53 173 ARG B O 1
ATOM 2941 N N . ASP B 1 174 ? -27.672 69.625 19.656 1 18.86 174 ASP B N 1
ATOM 2942 C CA . ASP B 1 174 ? -26.984 70.812 19.156 1 18.86 174 ASP B CA 1
ATOM 2943 C C . ASP B 1 174 ? -25.469 70.688 19.281 1 18.86 174 ASP B C 1
ATOM 2945 O O . ASP B 1 174 ? -24.734 71.625 19.016 1 18.86 174 ASP B O 1
ATOM 2949 N N . LYS B 1 175 ? -24.719 69.562 19.172 1 19.33 175 LYS B N 1
ATOM 2950 C CA . LYS B 1 175 ? -23.328 69.688 19.641 1 19.33 175 LYS B CA 1
ATOM 2951 C C . LYS B 1 175 ? -22.594 70.75 18.859 1 19.33 175 LYS B C 1
ATOM 2953 O O . LYS B 1 175 ? -22.5 70.688 17.625 1 19.33 175 LYS B O 1
ATOM 2958 N N . ASP B 1 176 ? -22.25 72 19.375 1 16.98 176 ASP B N 1
ATOM 2959 C CA . ASP B 1 176 ? -21.625 73.312 19.094 1 16.98 176 ASP B CA 1
ATOM 2960 C C . ASP B 1 176 ? -20.125 73.125 18.859 1 16.98 176 ASP B C 1
ATOM 2962 O O . ASP B 1 176 ? -19.5 73.938 18.172 1 16.98 176 ASP B O 1
ATOM 2966 N N . ARG B 1 177 ? -19.234 72.188 19.406 1 20.34 177 ARG B N 1
ATOM 2967 C CA . ARG B 1 177 ? -18.094 72.812 20.031 1 20.34 177 ARG B CA 1
ATOM 2968 C C . ARG B 1 177 ? -17.109 73.375 18.984 1 20.34 177 ARG B C 1
ATOM 2970 O O . ARG B 1 177 ? -16.781 72.625 18.031 1 20.34 177 ARG B O 1
ATOM 2977 N N . ASP B 1 178 ? -16.5 74.688 19.078 1 19.33 178 ASP B N 1
ATOM 2978 C CA . ASP B 1 178 ? -15.766 75.812 18.531 1 19.33 178 ASP B CA 1
ATOM 2979 C C . ASP B 1 178 ? -14.258 75.562 18.547 1 19.33 178 ASP B C 1
ATOM 2981 O O . ASP B 1 178 ? -13.484 76.312 17.984 1 19.33 178 ASP B O 1
ATOM 2985 N N . ARG B 1 179 ? -13.562 74.562 19.156 1 21.16 179 ARG B N 1
ATOM 2986 C CA . ARG B 1 179 ? -12.336 75.062 19.75 1 21.16 179 ARG B CA 1
ATOM 2987 C C . ARG B 1 179 ? -11.336 75.5 18.672 1 21.16 179 ARG B C 1
ATOM 2989 O O . ARG B 1 179 ? -11.086 74.75 17.719 1 21.16 179 ARG B O 1
ATOM 2996 N N . SER B 1 180 ? -10.789 76.812 18.703 1 19.36 180 SER B N 1
ATOM 2997 C CA . SER B 1 180 ? -9.914 77.812 18.109 1 19.36 180 SER B CA 1
ATOM 2998 C C . SER B 1 180 ? -8.445 77.438 18.297 1 19.36 180 SER B C 1
ATOM 3000 O O . SER B 1 180 ? -7.934 77.438 19.422 1 19.36 180 SER B O 1
ATOM 3002 N N . LYS B 1 181 ? -7.855 76.312 17.906 1 22.38 181 LYS B N 1
ATOM 3003 C CA . LYS B 1 181 ? -6.426 76.125 18.141 1 22.38 181 LYS B CA 1
ATOM 3004 C C . LYS B 1 181 ? -5.629 77.312 17.609 1 22.38 181 LYS B C 1
ATOM 3006 O O . LYS B 1 181 ? -5.82 77.75 16.469 1 22.38 181 LYS B O 1
ATOM 3011 N N . ARG B 1 182 ? -4.746 78.125 18.453 1 18.66 182 ARG B N 1
ATOM 3012 C CA . ARG B 1 182 ? -3.805 79.25 18.609 1 18.66 182 ARG B CA 1
ATOM 3013 C C . ARG B 1 182 ? -2.592 79.062 17.703 1 18.66 182 ARG B C 1
ATOM 3015 O O . ARG B 1 182 ? -2.047 78 17.609 1 18.66 182 ARG B O 1
ATOM 3022 N N . ASP B 1 183 ? -2.41 79.938 16.609 1 23.03 183 ASP B N 1
ATOM 3023 C CA . ASP B 1 183 ? -1.379 80.438 15.734 1 23.03 183 ASP B CA 1
ATOM 3024 C C . ASP B 1 183 ? -0.195 81 16.531 1 23.03 183 ASP B C 1
ATOM 3026 O O . ASP B 1 183 ? -0.31 82 17.203 1 23.03 183 ASP B O 1
ATOM 3030 N N . SER B 1 184 ? 0.435 80.375 17.516 1 22.55 184 SER B N 1
ATOM 3031 C CA . SER B 1 184 ? 1.493 81.062 18.266 1 22.55 184 SER B CA 1
ATOM 3032 C C . SER B 1 184 ? 2.482 81.75 17.328 1 22.55 184 SER B C 1
ATOM 3034 O O . SER B 1 184 ? 2.822 81.188 16.281 1 22.55 184 SER B O 1
ATOM 3036 N N . HIS B 1 185 ? 3.023 83.125 17.641 1 21.7 185 HIS B N 1
ATOM 3037 C CA . HIS B 1 185 ? 3.617 84.438 17.641 1 21.7 185 HIS B CA 1
ATOM 3038 C C . HIS B 1 185 ? 5.129 84.375 17.844 1 21.7 185 HIS B C 1
ATOM 3040 O O . HIS B 1 185 ? 5.809 85.375 17.844 1 21.7 185 HIS B O 1
ATOM 3046 N N . ARG B 1 186 ? 6.043 83.438 18.422 1 25.39 186 ARG B N 1
ATOM 3047 C CA . ARG B 1 186 ? 7.113 84.125 19.125 1 25.39 186 ARG B CA 1
ATOM 3048 C C . ARG B 1 186 ? 8.031 84.875 18.156 1 25.39 186 ARG B C 1
ATOM 3050 O O . ARG B 1 186 ? 8.688 84.25 17.328 1 25.39 186 ARG B O 1
ATOM 3057 N N . HIS B 1 187 ? 7.695 86.25 18.047 1 21.11 187 HIS B N 1
ATOM 3058 C CA . HIS B 1 187 ? 8.508 87.438 18.062 1 21.11 187 HIS B CA 1
ATOM 3059 C C . HIS B 1 187 ? 9.375 87.5 19.328 1 21.11 187 HIS B C 1
ATOM 3061 O O . HIS B 1 187 ? 8.906 87.188 20.422 1 21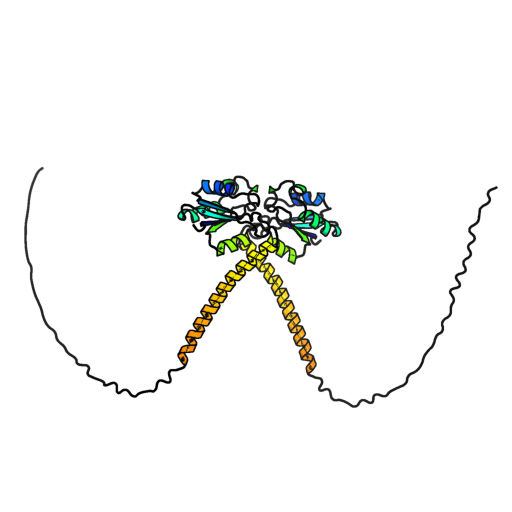.11 187 HIS B O 1
#

Nearest PDB structures (foldseek):
  3bs9-assembly3_B  TM=8.556E-01  e=4.351E-06  Homo sapiens
  5zwn-assembly1_Q  TM=8.327E-01  e=6.035E-06  Saccharomyces cerevisiae S288C
  2rrb-assembly1_A  TM=8.128E-01  e=9.541E-06  Homo sapiens
  8c6j-assembly1_CE  TM=8.225E-01  e=1.610E-05  Homo sapiens
  2rra-assembly1_A  TM=8.220E-01  e=1.719E-05  Homo sapiens

Secondary structure (DSSP, 8-state):
-PPP-EEEE-B-TT--HHHHHHHHHTTS-EEEEEEEE-TTT--EEEEEEEEES-GGGHHHHHHHHHHS-HHHHTS-GGGBSSSS-EEEE--HHHHHHHHHHH---SSHHHHHHHHHHHHHHHHHHHHHHHHHHHHHHHHHHGGGS------------------------------------------/-PPP-EEEE-B-TT--HHHHHHHHHTTS-EEEEEEEE-TTT--EEEEEEEEES-GGGHHHHHHHHHHS-HHHHTS-GGGBSSSS-EEEE--HHHHHHHHHHH---SSHHHHHHHHHHHHHHHHHHHHHHHHHHHHHHHHHHGGGS------------------------------------------

Sequence (374 aa):
MIEPTLIIGTFNYYVKDTEIKDIISKLVEVISVDIKTDVSSGKSLGVAVVTLKNKSDCDGLIKALNESPVEDLIGDKDKLCSEKILAQPWTTKTELQFIYENGQFSHTSSKEYYANELKKGESNRRGDENERKRSRSRHSRSHSRHFKGSKRHHSRSRSRRERRRSRSRSPRRDKDRDRSKRDSHRHMIEPTLIIGTFNYYVKDTEIKDIISKLVEVISVDIKTDVSSGKSLGVAVVTLKNKSDCDGLIKALNESPVEDLIGDKDKLCSEKILAQPWTTKTELQFIYENGQFSHTSSKEYYANELKKGESNRRGDENERKRSRSRHSRSHSRHFKGSKRHHSRSRSRRERRRSRSRSPRRDKDRDRSKRDSHRH

Radius of gyration: 42.42 Å; Cα contacts (8 Å, |Δi|>4): 455; chains: 2; bounding box: 99×177×48 Å